Protein 9HYE (pdb70)

Organism: Mus musculus (NCBI:txid10090)

B-factor: mean 26.97, std 10.67, range [10.37, 116.59]

InterPro domains:
  IPR001304 C-type lectin-like [PF00059] (216-324)
  IPR001304 C-type lectin-like [PS50041] (205-323)
  IPR001304 C-type lectin-like [SM00034] (198-323)
  IPR016186 C-type lectin-like/link domain superfamily [G3DSA:3.10.100.10] (197-331)
  IPR016187 C-type lectin fold [SSF56436] (198-326)
  IPR018378 C-type lectin, conserved site [PS00615] (298-322)
  IPR033989 CD209-like, C-type lectin-like domain [cd03590] (201-324)
  IPR050111 C-type lectin and snaclec domain-containing protein [PTHR22803] (176-325)

Sequence (273 aa):
SHMQSSDILEMVARRGWKYFSGNFYYFSRTPKTWYSAEQFCISRKAHLTSVSSSEESEQKFLYKAADGIPHWIGLTKAGSEGDWYWVDQTSFNKKEQSRRRRFWIPGEPNEHCANIRVSSALKSWNDGPCDDNTFLFICKRPYVQSHMQSDIILEMVARRGWKYFSGNFYYFSRRTPKTWYSAEQFCISSRRKKAHLTSVSSSESEQKFLYKAADGIPHWIGLTKAGSEGDWYWVDQQTSSFNKEQSRRRFWIPGEPNNNEEHCANIRVSALKSWNDGPCDNTFLFICKRPYV

Foldseek 3Di:
DVVVVVQVVVVVVQWDDDDQKTKHWDDWWFFLVVVQVV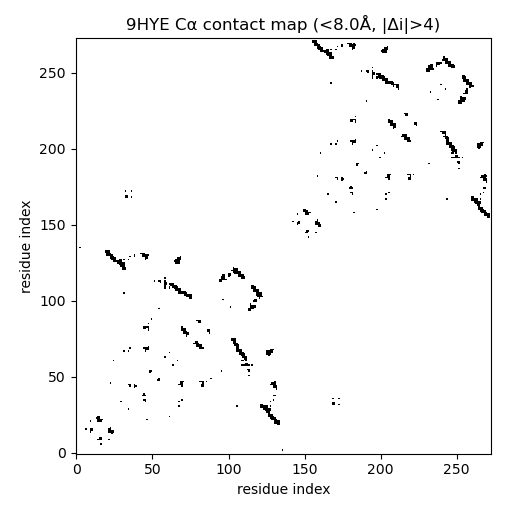QVVVVWGFADDDDLVSLLVVLQVCPQFKAFGQWFAQAPDGDIAGPVGDGDDVVVCVQAAAPPDDNTWTWIAGGSDSRGIYTDHRRDIGTYMIMDGDDD/DVVVVVQVVVVVVQWDDDDQKIKHWDPWWFFLVVVQVVLVVVVWGFADQDDLVSLLVVLVVCVQFKAFGQWWAPPQPGDIAGPVPDGDDVVCCVQAAQPCPPVTCTWTWIAGHSDSNGIYTDHRRDIGTYMIMDGHD

Radius of gyration: 20.25 Å; Cα contacts (8 Å, |Δi|>4): 569; chains: 2; bounding box: 52×44×53 Å

Nearest PDB structures (foldseek):
  5m62-assembly1_A  TM=9.769E-01  e=7.303E-24  Mus musculus
  7ytq-assembly1_A  TM=9.689E-01  e=1.922E-21  Homo sapiens
  3kqg-assembly2_F  TM=9.613E-01  e=1.281E-20  Homo sapiens
  5g6u-assembly1_A  TM=9.618E-01  e=6.289E-21  Homo sapiens
  4n36-assembly4_D  TM=9.635E-01  e=1.219E-19  Homo sapiens

Secondary structure (DSSP, 8-state):
-HHHHHHHHHHHHT-EEETTEEEEE-SS-B-HHHHHHHHHHTT-EEPP--SHHHHHHHHHHHTTS-EEEEEEESTTTSPPEETT-PPP-HHHHTTTBPTT----EEEEE-SSSSS-EEEE-TTS-BEEEEEEE---/-HHHHHHHHHHHTTEEEETTEEEEE-SS-B-HHHHHHHHHHTT-EEPP--SHHHHHHHHHHHTTS-EEEEEEESSTTS-EEETT-PPP-TTGGGGTBPTT-S----EEEEE-SSSSS-EEEEETTS-BEEEEEEE--

Solvent-accessible surface area: 14319 Å² total; per-residue (Å²): 128,147,90,116,62,50,23,118,87,18,68,92,150,46,16,95,85,59,87,34,30,7,2,39,32,9,216,76,77,54,36,6,31,15,0,3,15,40,0,56,52,119,154,6,64,1,0,3,5,78,40,74,72,10,0,112,37,0,27,126,38,1,106,35,79,37,7,0,0,0,0,11,31,59,39,58,162,30,129,30,91,8,19,39,144,68,104,50,80,130,133,48,3,128,144,1,12,34,103,84,48,85,168,62,31,0,0,0,0,82,59,67,36,63,94,0,2,27,34,3,68,3,92,55,85,34,38,2,0,0,24,67,77,41,112,166,105,134,86,119,60,38,29,124,90,25,80,93,147,25,17,101,78,54,84,29,30,6,1,23,30,11,164,78,74,54,35,5,28,11,0,1,18,40,0,55,39,106,129,8,63,0,0,3,9,92,47,49,71,8,0,92,37,0,34,134,37,1,104,38,82,39,8,0,0,0,0,9,20,62,27,51,161,23,115,26,85,10,16,31,167,71,114,46,84,128,130,51,6,189,113,4,17,41,103,72,37,36,82,105,123,64,16,0,0,0,0,75,56,70,44,37,84,0,1,22,6,3,55,0,92,55,84,35,39,2,0,0,23,84,85,60,169

GO terms:
  GO:0030246 carbohydrate binding (F, IDA)

Structure (mmCIF, N/CA/C/O backbone):
data_9HYE
#
_entry.id   9HYE
#
_cell.length_a   34.917
_cell.length_b   80.706
_cell.length_c   52.179
_cell.angle_alpha   90.000
_cell.angle_beta   105.250
_cell.angle_gamma   90.000
#
_symmetry.space_group_name_H-M   'P 1 21 1'
#
loop_
_entity.id
_entity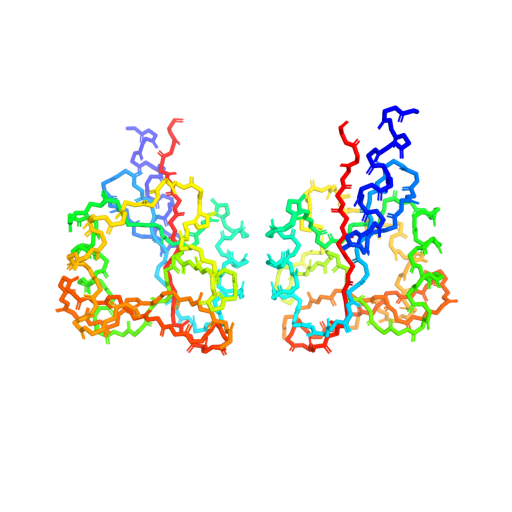.type
_entity.pdbx_description
1 polymer 'C-type lectin domain family 4 member K'
2 non-polymer 'CHLORIDE ION'
3 water water
#
loop_
_atom_site.group_PDB
_atom_site.id
_atom_site.type_symbol
_atom_site.label_atom_id
_atom_site.label_alt_id
_atom_site.label_comp_id
_atom_site.label_asym_id
_atom_site.label_entity_id
_atom_site.label_seq_id
_atom_site.pdbx_PDB_ins_code
_atom_site.Cartn_x
_atom_site.Cartn_y
_atom_site.Cartn_z
_atom_site.occupancy
_atom_site.B_iso_or_equiv
_atom_site.auth_seq_id
_atom_site.auth_comp_id
_atom_site.auth_asym_id
_atom_site.auth_atom_id
_atom_site.pdbx_PDB_model_num
ATOM 1 N N . SER A 1 1 ? -31.37012 16.11550 -2.17357 1.000 66.13070 188 SER A N 1
ATOM 2 C CA . SER A 1 1 ? -31.92791 16.86083 -3.30276 1.000 65.00160 188 SER A CA 1
ATOM 3 C C . SER A 1 1 ? -31.19875 16.49589 -4.60329 1.000 62.38191 188 SER A C 1
ATOM 4 O O . SER A 1 1 ? -31.43174 15.42150 -5.18325 1.000 61.20712 188 SER A O 1
ATOM 7 N N . HIS A 1 2 ? -30.31942 17.39733 -5.06249 1.000 58.48334 189 HIS A N 1
ATOM 8 C CA . HIS A 1 2 ? -29.52549 17.11480 -6.25159 1.000 54.42580 189 HIS A CA 1
ATOM 9 C C . HIS A 1 2 ? -28.62684 15.90463 -6.05985 1.000 47.04516 189 HIS A C 1
ATOM 10 O O . HIS A 1 2 ? -28.23786 15.27416 -7.04958 1.000 46.16345 189 HIS A O 1
ATOM 17 N N . MET A 1 3 ? -28.28744 15.57249 -4.81200 1.000 42.65261 190 MET A N 1
ATOM 18 C CA . MET A 1 3 ? -27.39653 14.44336 -4.56981 1.000 41.01488 190 MET A CA 1
ATOM 19 C C . MET A 1 3 ? -28.04312 13.13460 -4.99598 1.000 36.38746 190 MET A C 1
ATOM 20 O O . MET A 1 3 ? -27.39906 12.30262 -5.65047 1.000 31.88034 190 MET A O 1
ATOM 25 N N . GLN A 1 4 ? -29.32436 12.93886 -4.64413 1.000 37.60919 191 GLN A N 1
ATOM 26 C CA . GLN A 1 4 ? -29.99325 11.70245 -5.02247 1.000 38.46438 191 GLN A CA 1
ATOM 27 C C . GLN A 1 4 ? -30.26454 11.65019 -6.51887 1.000 33.97347 191 GLN A C 1
ATOM 28 O O . GLN A 1 4 ? -30.24179 10.56738 -7.10979 1.000 35.26619 191 GLN A O 1
ATOM 34 N N A SER A 1 5 ? -30.50679 12.78710 -7.16418 0.500 32.27617 192 SER A N 1
ATOM 35 N N B SER A 1 5 ? -30.51976 12.80274 -7.14371 0.500 33.02477 192 SER A N 1
ATOM 36 C CA A SER A 1 5 ? -30.68089 12.72170 -8.60961 0.500 31.71990 192 SER A CA 1
ATOM 37 C CA B SER A 1 5 ? -30.67396 12.83447 -8.59408 0.500 33.13613 192 SER A CA 1
ATOM 38 C C A SER A 1 5 ? -29.35129 12.51006 -9.32804 0.500 30.64394 192 SER A C 1
ATOM 39 C C B SER A 1 5 ? -29.35998 12.49974 -9.28930 0.500 31.22911 192 SER A C 1
ATOM 40 O O A SER A 1 5 ? -29.32241 11.84351 -10.37303 0.500 29.16900 192 SER A O 1
ATOM 41 O O B SER A 1 5 ? -29.34480 11.74688 -10.27341 0.500 29.72049 192 SER A O 1
ATOM 46 N N . ASP A 1 6 ? -28.25070 13.05206 -8.78345 1.000 28.59986 193 ASP A N 1
ATOM 47 C CA . ASP A 1 6 ? -26.92359 12.72760 -9.30294 1.000 26.48899 193 ASP A CA 1
ATOM 48 C C . ASP A 1 6 ? -26.66328 11.22959 -9.25796 1.000 28.11906 193 ASP A C 1
ATOM 49 O O . ASP A 1 6 ? -26.17156 10.64628 -10.23212 1.000 29.35325 193 ASP A O 1
ATOM 54 N N . ILE A 1 7 ? -26.89710 10.60788 -8.09775 1.000 22.99856 194 ILE A N 1
ATOM 55 C CA . ILE A 1 7 ? -26.64381 9.17319 -7.98397 1.000 23.20643 194 ILE A CA 1
ATOM 56 C C . ILE A 1 7 ? -27.54364 8.41259 -8.93051 1.000 24.10571 194 ILE A C 1
ATOM 57 O O . ILE A 1 7 ? -27.09726 7.48005 -9.63249 1.000 25.15139 194 ILE A O 1
ATOM 62 N N . LEU A 1 8 ? -28.82942 8.79778 -8.98590 1.000 25.71946 195 LEU A N 1
ATOM 63 C CA . LEU A 1 8 ? -29.72615 8.03900 -9.84682 1.000 27.40650 195 LEU A CA 1
ATOM 64 C C . LEU A 1 8 ? -29.35368 8.20889 -11.30720 1.000 27.62246 195 LEU A C 1
ATOM 65 O O . LEU A 1 8 ? -29.60190 7.31227 -12.11185 1.000 29.21238 195 LEU A O 1
ATOM 70 N N . GLU A 1 9 ? -28.75805 9.34276 -11.67921 1.000 28.78357 196 GLU A N 1
ATOM 71 C CA . GLU A 1 9 ? -28.36178 9.50930 -13.07156 1.000 30.28378 196 GLU A CA 1
ATOM 72 C C . GLU A 1 9 ? -27.28834 8.49719 -13.47247 1.000 29.30799 196 GLU A C 1
ATOM 73 O O . GLU A 1 9 ? -27.32290 7.95544 -14.57931 1.000 31.00205 196 GLU A O 1
ATOM 79 N N . MET A 1 10 ? -26.31272 8.24610 -12.59624 1.000 24.11435 197 MET A N 1
ATOM 80 C CA . MET A 1 10 ? -25.27059 7.27773 -12.91750 1.000 21.44466 197 MET A CA 1
ATOM 81 C C . MET A 1 10 ? -25.80726 5.85247 -12.83972 1.000 22.98223 197 MET A C 1
ATOM 82 O O . MET A 1 10 ? -25.40640 4.97703 -13.62432 1.000 22.10736 197 MET A O 1
ATOM 87 N N . VAL A 1 11 ? -26.69837 5.58769 -11.88692 1.000 21.50623 198 VAL A N 1
ATOM 88 C CA . VAL A 1 11 ? -27.26663 4.24569 -11.78677 1.000 21.42532 198 VAL A CA 1
ATOM 89 C C . VAL A 1 11 ? -28.03320 3.89979 -13.06577 1.000 19.31411 198 VAL A C 1
ATOM 90 O O . VAL A 1 11 ? -27.93652 2.77315 -13.58810 1.000 22.36366 198 VAL A O 1
ATOM 94 N N . ALA A 1 12 ? -28.77132 4.86980 -13.62149 1.000 20.30937 199 ALA A N 1
ATOM 95 C CA . ALA A 1 12 ? -29.50207 4.62450 -14.86553 1.000 20.82112 199 ALA A CA 1
ATOM 96 C C . ALA A 1 12 ? -28.55989 4.40649 -16.04890 1.000 22.52459 199 ALA A C 1
ATOM 97 O O . ALA A 1 12 ? -28.96991 3.80569 -17.05274 1.000 22.44416 199 ALA A O 1
ATOM 99 N N A ARG A 1 13 ? -27.31611 4.88396 -15.97023 0.540 22.69942 200 ARG A N 1
ATOM 100 N N B ARG A 1 13 ? -27.31852 4.88910 -15.94468 0.460 22.86666 200 ARG A N 1
ATOM 101 C CA A ARG A 1 13 ? -26.35114 4.58617 -17.02353 0.540 24.92233 200 ARG A CA 1
ATOM 102 C CA B ARG A 1 13 ? -26.25556 4.66096 -16.91730 0.460 24.57164 200 ARG A CA 1
ATOM 103 C C A ARG A 1 13 ? -25.72276 3.21546 -16.86063 0.540 24.83669 200 ARG A C 1
ATOM 104 C C B ARG A 1 13 ? -25.46284 3.39685 -16.61959 0.460 24.01392 200 ARG A C 1
ATOM 105 O O A ARG A 1 13 ? -25.00660 2.77008 -17.76505 0.540 24.53381 200 ARG A O 1
ATOM 106 O O B ARG A 1 13 ? -24.37357 3.21202 -17.17233 0.460 23.31766 200 ARG A O 1
ATOM 121 N N . GLY A 1 14 ? -25.98293 2.53753 -15.74932 1.000 23.28161 201 GLY A N 1
ATOM 122 C CA . GLY A 1 14 ? -25.41528 1.22878 -15.50861 1.000 23.77996 201 GLY A CA 1
ATOM 123 C C . GLY A 1 14 ? -24.27492 1.17566 -14.51203 1.000 24.97793 201 GLY A C 1
ATOM 124 O O . GLY A 1 14 ? -23.53109 0.18554 -14.50513 1.000 28.19460 201 GLY A O 1
ATOM 125 N N . TRP A 1 15 ? -24.09893 2.21219 -13.68880 1.000 20.75028 202 TRP A N 1
ATOM 126 C CA . TRP A 1 15 ? -23.08391 2.22164 -12.65000 1.000 19.58608 202 TRP A CA 1
ATOM 127 C C . TRP A 1 15 ? -23.70116 1.76097 -11.33775 1.000 21.94872 202 TRP A C 1
ATOM 128 O O . TRP A 1 15 ? -24.90748 1.88951 -11.11182 1.000 26.88153 202 TRP A O 1
ATOM 139 N N . LYS A 1 16 ? -22.86102 1.20058 -10.48408 1.000 19.88703 203 LYS A N 1
ATOM 140 C CA . LYS A 1 16 ? -23.19612 0.94092 -9.09567 1.000 20.31102 203 LYS A CA 1
ATOM 141 C C . LYS A 1 16 ? -22.70680 2.11986 -8.28161 1.000 20.28983 203 LYS A C 1
ATOM 142 O O . LYS A 1 16 ? -21.67606 2.71093 -8.59867 1.000 23.52180 203 LYS A O 1
ATOM 148 N N . TYR A 1 17 ? -23.45376 2.47910 -7.25120 1.000 18.78606 204 TYR A N 1
ATOM 149 C CA . TYR A 1 17 ? -22.98483 3.47525 -6.31555 1.000 18.32416 204 TYR A CA 1
ATOM 150 C C . TYR A 1 17 ? -22.61754 2.78736 -5.00481 1.000 19.37911 204 TYR A C 1
ATOM 151 O O . TYR A 1 17 ? -23.44486 2.05592 -4.41159 1.000 20.15221 204 TYR A O 1
ATOM 160 N N . PHE A 1 18 ? -21.38515 3.02789 -4.54611 1.000 17.56185 205 PHE A N 1
ATOM 161 C CA . PHE A 1 18 ? -20.93782 2.47127 -3.27645 1.000 17.94502 205 PHE A CA 1
ATOM 162 C C . PHE A 1 18 ? -19.96917 3.41566 -2.57576 1.000 20.42167 205 PHE A C 1
ATOM 163 O O . PHE A 1 18 ? -18.87462 3.68760 -3.08277 1.000 18.11487 205 PHE A O 1
ATOM 171 N N . SER A 1 19 ? -20.35589 3.85288 -1.38434 1.000 20.59633 206 SER A N 1
ATOM 172 C CA . SER A 1 19 ? -19.49353 4.57242 -0.44635 1.000 22.13414 206 SER A CA 1
ATOM 173 C C . SER A 1 19 ? -18.65017 5.66926 -1.12068 1.000 20.71275 206 SER A C 1
ATOM 174 O O . SER A 1 19 ? -17.42285 5.68004 -1.04443 1.000 23.89666 206 SER A O 1
ATOM 177 N N . GLY A 1 20 ? -19.33201 6.60818 -1.77741 1.000 19.17776 207 GLY A N 1
ATOM 178 C CA . GLY A 1 20 ? -18.67061 7.80158 -2.29845 1.000 17.75613 207 GLY A CA 1
ATOM 179 C C . GLY A 1 20 ? -18.11615 7.68938 -3.71337 1.000 18.33503 207 GLY A C 1
ATOM 180 O O . GLY A 1 20 ? -17.55766 8.67908 -4.23632 1.000 21.19611 207 GLY A O 1
ATOM 181 N N . ASN A 1 21 ? -18.23748 6.52760 -4.35525 1.000 16.59338 208 ASN A N 1
ATOM 182 C CA . ASN A 1 21 ? -17.71398 6.31912 -5.70742 1.000 18.09544 208 ASN A CA 1
ATOM 183 C C . ASN A 1 21 ? -18.74347 5.59791 -6.56305 1.000 18.65383 208 ASN A C 1
ATOM 184 O O . ASN A 1 21 ? -19.57563 4.84105 -6.04605 1.000 17.58384 208 ASN A O 1
ATOM 189 N N . PHE A 1 22 ? -18.67279 5.83306 -7.88029 1.000 15.49670 209 PHE A N 1
ATOM 190 C CA . PHE A 1 22 ? -19.41362 5.05653 -8.86683 1.000 16.68484 209 PHE A CA 1
ATOM 191 C C . PHE A 1 22 ? -18.51700 3.99982 -9.49215 1.000 16.94801 209 PHE A C 1
ATOM 192 O O . PHE A 1 22 ? -17.33259 4.25320 -9.74959 1.000 15.82879 209 PHE A O 1
ATOM 200 N N . TYR A 1 23 ? -19.09043 2.82043 -9.74489 1.000 15.42102 210 TYR A N 1
ATOM 201 C CA . TYR A 1 23 ? -18.36965 1.70017 -10.33653 1.000 16.17276 210 TYR A CA 1
ATOM 202 C C . TYR A 1 23 ? -19.10451 1.20707 -11.56862 1.000 17.05716 210 TYR A C 1
ATOM 203 O O . TYR A 1 23 ? -20.32726 1.08438 -11.56137 1.000 19.50448 210 TYR A O 1
ATOM 212 N N . TYR A 1 24 ? -18.36104 0.88262 -12.61473 1.000 14.85435 211 TYR A N 1
ATOM 213 C CA . TYR A 1 24 ? -18.95285 0.36989 -13.85211 1.000 15.76888 211 TYR A CA 1
ATOM 214 C C . TYR A 1 24 ? -18.40413 -1.03938 -14.02875 1.000 13.86448 211 TYR A C 1
ATOM 215 O O . TYR A 1 24 ? -17.21254 -1.20796 -14.28331 1.000 16.21794 211 TYR A O 1
ATOM 224 N N . PHE A 1 25 ? -19.26128 -2.03285 -13.85427 1.000 15.21312 212 PHE A N 1
ATOM 225 C CA . PHE A 1 25 ? -18.92746 -3.43161 -14.08942 1.000 13.78102 212 PHE A CA 1
ATOM 226 C C . PHE A 1 25 ? -19.29086 -3.77212 -15.53579 1.000 16.51731 212 PHE A C 1
ATOM 227 O O . PHE A 1 25 ? -20.47909 -3.74149 -15.90383 1.000 17.68274 212 PHE A O 1
ATOM 235 N N . SER A 1 26 ? -18.29217 -4.10050 -16.35493 1.000 17.41641 213 SER A N 1
ATOM 236 C CA . SER A 1 26 ? -18.57391 -4.12067 -17.79024 1.000 17.77376 213 SER A CA 1
ATOM 237 C C . SER A 1 26 ? -19.36220 -5.34971 -18.22163 1.000 20.70137 213 SER A C 1
ATOM 238 O O . SER A 1 26 ? -19.36655 -6.38727 -17.56201 1.000 20.54243 213 SER A O 1
ATOM 241 N N . ARG A 1 27 ? -19.97030 -5.23965 -19.40084 1.000 23.48371 214 ARG A N 1
ATOM 242 C CA .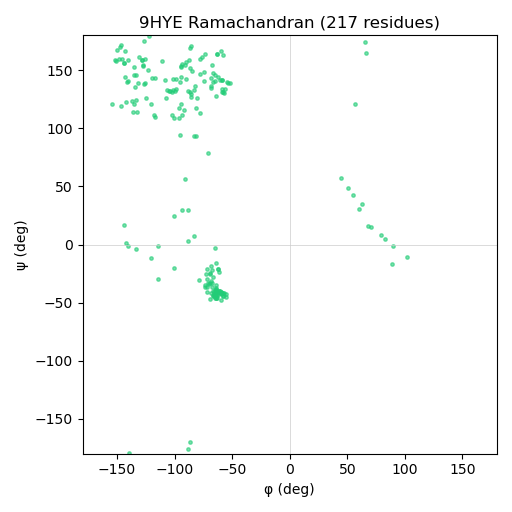 ARG A 1 27 ? -20.75487 -6.32845 -19.95301 1.000 29.05493 214 ARG A CA 1
ATOM 243 C C . ARG A 1 27 ? -19.98690 -7.10753 -20.99539 1.000 28.16914 214 ARG A C 1
ATOM 244 O O . ARG A 1 27 ? -20.35587 -8.24689 -21.29611 1.000 29.94127 214 ARG A O 1
ATOM 252 N N . THR A 1 28 ? -18.94782 -6.51191 -21.55826 1.000 24.05161 215 THR A N 1
ATOM 253 C CA . THR A 1 28 ? -18.12217 -7.12697 -22.58025 1.000 25.35700 215 THR A CA 1
ATOM 254 C C . THR A 1 28 ? -16.65882 -7.14999 -22.13466 1.000 21.77512 215 THR A C 1
ATOM 255 O O . THR A 1 28 ? -16.21731 -6.29207 -21.36305 1.000 21.20547 215 THR A O 1
ATOM 259 N N . PRO A 1 29 ? -15.88579 -8.13591 -22.58673 1.000 20.54249 216 PRO A N 1
ATOM 260 C CA . PRO A 1 29 ? -14.48516 -8.24441 -22.17452 1.000 18.24038 216 PRO A CA 1
ATOM 261 C C . PRO A 1 29 ? -13.59266 -7.41941 -23.07885 1.000 17.98040 216 PRO A C 1
ATOM 262 O O . PRO A 1 29 ? -13.88253 -7.22246 -24.26318 1.000 19.73610 216 PRO A O 1
ATOM 266 N N . LYS A 1 30 ? -12.46621 -6.97043 -22.51174 1.000 17.33112 217 LYS A N 1
ATOM 267 C CA . LYS A 1 30 ? -11.52305 -6.13108 -23.24930 1.000 17.29098 217 LYS A CA 1
ATOM 268 C C . LYS A 1 30 ? -10.12598 -6.43334 -22.73564 1.000 18.04560 217 LYS A C 1
ATOM 269 O O . LYS A 1 30 ? -9.95127 -6.92981 -21.60812 1.000 17.24285 217 LYS A O 1
ATOM 275 N N . THR A 1 31 ? -9.12224 -6.09999 -23.55318 1.000 16.20829 218 THR A N 1
ATOM 276 C CA . THR A 1 31 ? -7.78426 -6.07034 -22.99462 1.000 15.50969 218 THR A CA 1
ATOM 277 C C . THR A 1 31 ? -7.71691 -5.00204 -21.90753 1.000 14.81244 218 THR A C 1
ATOM 278 O O . THR A 1 31 ? -8.57491 -4.10838 -21.83486 1.000 16.51969 218 THR A O 1
ATOM 282 N N . TRP A 1 32 ? -6.66180 -5.07327 -21.07876 1.000 16.39225 219 TRP A N 1
ATOM 283 C CA . TRP A 1 32 ? -6.51065 -4.08050 -20.01692 1.000 14.54466 219 TRP A CA 1
ATOM 284 C C . TRP A 1 32 ? -6.40565 -2.68447 -20.61056 1.000 15.87918 219 TRP A C 1
ATOM 285 O O . TRP A 1 32 ? -7.04595 -1.74892 -20.12003 1.000 16.86341 219 TRP A O 1
ATOM 296 N N . TYR A 1 33 ? -5.66142 -2.54365 -21.71357 1.000 16.09655 220 TYR A N 1
ATOM 297 C CA . TYR A 1 33 ? -5.44759 -1.21784 -22.32269 1.000 19.27864 220 TYR A CA 1
ATOM 298 C C . TYR A 1 33 ? -6.74632 -0.65449 -22.87721 1.000 20.38633 220 TYR A C 1
ATOM 299 O O . TYR A 1 33 ? -7.04788 0.53105 -22.71581 1.000 19.65762 220 TYR A O 1
ATOM 308 N N . SER A 1 34 ? -7.51239 -1.48660 -23.55977 1.000 19.43213 221 SER A N 1
ATOM 309 C CA . SER A 1 34 ? -8.77171 -1.03827 -24.11834 1.000 16.86752 221 SER A CA 1
ATOM 310 C C . SER A 1 34 ? -9.77971 -0.77748 -23.01431 1.000 15.33041 221 SER A C 1
ATOM 311 O O . SER A 1 34 ? -10.58262 0.15368 -23.12338 1.000 18.33396 221 SER A O 1
ATOM 314 N N . ALA A 1 35 ? -9.73420 -1.56126 -21.92583 1.000 16.28278 222 ALA A N 1
ATOM 315 C CA . ALA A 1 35 ? -10.63466 -1.29356 -20.80755 1.000 15.76237 222 ALA A CA 1
ATOM 316 C C . ALA A 1 35 ? -10.31158 0.05071 -20.16639 1.000 16.01908 222 ALA A C 1
ATOM 317 O O . ALA A 1 35 ? -11.21768 0.82492 -19.86459 1.000 15.97448 222 ALA A O 1
ATOM 319 N N . GLU A 1 36 ? -9.01870 0.36154 -19.98907 1.000 16.50784 223 GLU A N 1
ATOM 320 C CA . GLU A 1 36 ? -8.64451 1.64054 -19.39018 1.000 15.01095 223 GLU A CA 1
ATOM 321 C C . GLU A 1 36 ? -9.06245 2.80060 -20.28066 1.000 16.59144 223 GLU A C 1
ATOM 322 O O . GLU A 1 36 ? -9.53852 3.83361 -19.78622 1.000 16.31410 223 GLU A O 1
ATOM 328 N N . GLN A 1 37 ? -8.91445 2.64707 -21.59877 1.000 17.27442 224 GLN A N 1
ATOM 329 C CA . GLN A 1 37 ? -9.33574 3.72221 -22.49331 1.000 20.48814 224 GLN A CA 1
ATOM 330 C C . GLN A 1 37 ? -10.85078 3.88151 -22.47440 1.000 18.43143 224 GLN A C 1
ATOM 331 O O . GLN A 1 37 ? -11.36095 5.00696 -22.56752 1.000 20.00744 224 GLN A O 1
ATOM 337 N N . PHE A 1 38 ? -11.59206 2.78630 -22.29674 1.000 16.24721 225 PHE A N 1
ATOM 338 C CA . PHE A 1 38 ? -13.03293 2.92034 -22.11530 1.000 16.13665 225 PHE A CA 1
ATOM 339 C C . PHE A 1 38 ? -13.35428 3.69770 -20.83536 1.000 16.36849 225 PHE A C 1
ATOM 340 O O . PHE A 1 38 ? -14.19345 4.60963 -20.83771 1.000 18.97870 225 PHE A O 1
ATOM 348 N N . CYS A 1 39 ? -12.69811 3.35434 -19.72325 1.000 15.77165 226 CYS A N 1
ATOM 349 C CA . CYS A 1 39 ? -12.95688 4.09061 -18.49351 1.000 16.31741 226 CYS A CA 1
ATOM 350 C C . CYS A 1 39 ? -12.64784 5.57367 -18.67705 1.000 16.62559 226 CYS A C 1
ATOM 351 O O . CYS A 1 39 ? -13.41743 6.44304 -18.23676 1.000 18.50694 226 CYS A O 1
ATOM 354 N N . ILE A 1 40 ? -11.52974 5.87653 -19.33816 1.000 14.05323 227 ILE A N 1
ATOM 355 C CA . ILE A 1 40 ? -11.16390 7.28024 -19.57863 1.000 16.53719 227 ILE A CA 1
ATOM 356 C C . ILE A 1 40 ? -12.25898 8.00063 -20.36748 1.000 18.17305 227 ILE A C 1
ATOM 357 O O . ILE A 1 40 ? -12.61155 9.16123 -20.06472 1.000 17.96139 227 ILE A O 1
ATOM 362 N N . SER A 1 41 ? -12.82126 7.33198 -21.38869 1.000 19.01555 228 SER A N 1
ATOM 363 C CA . SER A 1 41 ? -13.87460 7.96044 -22.18524 1.000 20.92997 228 SER A CA 1
ATOM 364 C C . SER A 1 41 ? -15.11457 8.28036 -21.34983 1.000 21.37871 228 SER A C 1
ATOM 365 O O . SER A 1 41 ? -15.90107 9.16194 -21.74233 1.000 24.15792 228 SER A O 1
ATOM 368 N N . ARG A 1 42 ? -15.28862 7.61164 -20.19586 1.000 18.77731 229 ARG A N 1
ATOM 369 C CA . ARG A 1 42 ? -16.35870 7.92441 -19.25210 1.000 18.79271 229 ARG A CA 1
ATOM 370 C C . ARG A 1 42 ? -15.87466 8.75981 -18.05091 1.000 20.06905 229 ARG A C 1
ATOM 371 O O . ARG A 1 42 ? -16.51930 8.75173 -16.99484 1.000 20.65926 229 ARG A O 1
ATOM 379 N N . LYS A 1 43 ? -14.78396 9.51113 -18.21246 1.000 19.08418 230 LYS A N 1
ATOM 380 C CA . LYS A 1 43 ? -14.18508 10.34070 -17.14874 1.000 18.79906 230 LYS A CA 1
ATOM 381 C C . LYS A 1 43 ? -13.86982 9.51838 -15.89863 1.000 19.17351 230 LYS A C 1
ATOM 382 O O . LYS A 1 43 ? -14.11082 9.93124 -14.76309 1.000 21.82926 230 LYS A O 1
ATOM 388 N N . ALA A 1 44 ? -13.32309 8.33217 -16.11380 1.000 19.35669 231 ALA A N 1
ATOM 389 C CA . ALA A 1 44 ? -13.11222 7.35451 -15.06100 1.000 17.35471 231 ALA A CA 1
ATOM 390 C C . ALA A 1 44 ? -11.75428 6.69697 -15.30086 1.000 18.28136 231 ALA A C 1
ATOM 391 O O . ALA A 1 44 ? -11.02479 7.06359 -16.22892 1.000 18.24318 231 ALA A O 1
ATOM 393 N N . HIS A 1 45 ? -11.39508 5.74963 -14.43247 1.000 17.49859 232 HIS A N 1
ATOM 394 C CA . HIS A 1 45 ? -10.20248 4.91739 -14.57541 1.000 15.23810 232 HIS A CA 1
ATOM 395 C C . HIS A 1 45 ? -10.56990 3.50669 -14.14856 1.000 16.93912 232 HIS A C 1
ATOM 396 O O . HIS A 1 45 ? -11.52560 3.31304 -13.39914 1.000 17.82223 232 HIS A O 1
ATOM 403 N N . LEU A 1 46 ? -9.79385 2.51499 -14.59596 1.000 15.83844 233 LEU A N 1
ATOM 404 C CA . LEU A 1 46 ? -9.90930 1.19993 -13.97762 1.000 14.50112 233 LEU A CA 1
ATOM 405 C C . LEU A 1 46 ? -9.73510 1.34284 -12.46820 1.000 15.72095 233 LEU A C 1
ATOM 406 O O . LEU A 1 46 ? -8.91214 2.15454 -12.00214 1.000 15.11448 233 LEU A O 1
ATOM 411 N N . THR A 1 47 ? -10.55351 0.60234 -11.69124 1.000 13.79504 234 THR A N 1
ATOM 412 C CA . THR A 1 47 ? -10.67715 0.91023 -10.26028 1.000 11.12334 234 THR A CA 1
ATOM 413 C C . THR A 1 47 ? -9.37116 0.68029 -9.49294 1.000 11.11678 234 THR A C 1
ATOM 414 O O . THR A 1 47 ? -8.65091 -0.30834 -9.70403 1.000 14.64611 234 THR A O 1
ATOM 418 N N . SER A 1 48 ? -9.09030 1.58565 -8.55839 1.000 11.98712 235 SER A N 1
ATOM 419 C CA . SER A 1 48 ? -8.16742 1.36127 -7.46964 1.000 14.17204 235 SER A CA 1
ATOM 420 C C . SER A 1 48 ? -8.91705 0.70640 -6.30201 1.000 16.00912 235 SER A C 1
ATOM 421 O O . SER A 1 48 ? -10.15404 0.63924 -6.28111 1.000 16.02263 235 SER A O 1
ATOM 424 N N . VAL A 1 49 ? -8.15140 0.23365 -5.31761 1.000 18.05856 236 VAL A N 1
ATOM 425 C CA . VAL A 1 49 ? -8.67469 -0.46021 -4.13361 1.000 17.22773 236 VAL A CA 1
ATOM 426 C C . VAL A 1 49 ? -7.90684 0.06827 -2.93900 1.000 19.12641 236 VAL A C 1
ATOM 427 O O . VAL A 1 49 ? -6.70053 -0.18479 -2.81155 1.000 18.64689 236 VAL A O 1
ATOM 431 N N A SER A 1 50 ? -8.58379 0.79687 -2.05542 0.444 20.37927 237 SER A N 1
ATOM 432 N N B SER A 1 50 ? -8.59463 0.78716 -2.05155 0.556 22.78507 237 SER A N 1
ATOM 433 C CA A SER A 1 50 ? -7.88019 1.42041 -0.94673 0.444 21.36459 237 SER A CA 1
ATOM 434 C CA B SER A 1 50 ? -7.92221 1.46090 -0.95089 0.556 26.10090 237 SER A CA 1
ATOM 435 C C A SER A 1 50 ? -8.23824 0.86967 0.42280 0.444 22.08640 237 SER A C 1
ATOM 436 C C B SER A 1 50 ? -8.43447 1.05806 0.42476 0.556 24.80715 237 SER A C 1
ATOM 437 O O A SER A 1 50 ? -7.58475 1.24566 1.39975 0.444 24.58462 237 SER A O 1
ATOM 438 O O B SER A 1 50 ? -8.08984 1.72304 1.40787 0.556 27.20505 237 SER A O 1
ATOM 443 N N . SER A 1 51 ? -9.24271 0.00060 0.53451 1.000 21.39833 238 SER A N 1
ATOM 444 C CA . SER A 1 51 ? -9.67410 -0.45184 1.84806 1.000 21.59594 238 SER A CA 1
ATOM 445 C C . SER A 1 51 ? -10.20120 -1.87355 1.75950 1.000 22.85605 238 SER A C 1
ATOM 446 O O . SER A 1 51 ? -10.51509 -2.36951 0.67773 1.000 22.22602 238 SER A O 1
ATOM 449 N N A GLU A 1 52 ? -10.32004 -2.52528 2.91762 0.433 25.55220 239 GLU A N 1
ATOM 450 N N B GLU A 1 52 ? -10.29158 -2.52108 2.92612 0.567 26.10728 239 GLU A N 1
ATOM 451 C CA A GLU A 1 52 ? -10.88088 -3.87441 2.92442 0.433 26.08475 239 GLU A CA 1
ATOM 452 C CA B GLU A 1 52 ? -10.89890 -3.84943 2.99813 0.567 27.05378 239 GLU A CA 1
ATOM 453 C C A GLU A 1 52 ? -12.37061 -3.87695 2.57028 0.433 24.36904 239 GLU A C 1
ATOM 454 C C B GLU A 1 52 ? -12.34324 -3.82710 2.50881 0.567 24.74499 239 GLU A C 1
ATOM 455 O O A GLU A 1 52 ? -12.85216 -4.83375 1.94901 0.433 23.35405 239 GLU A O 1
ATOM 456 O O B GLU A 1 52 ? -12.76993 -4.71626 1.75926 0.567 23.85625 239 GLU A O 1
ATOM 467 N N . SER A 1 53 ? -13.12133 -2.82695 2.93524 1.000 25.18971 240 SER A N 1
ATOM 468 C CA . SER A 1 53 ? -14.54041 -2.80004 2.56602 1.000 22.53244 240 SER A CA 1
ATOM 469 C C . SER A 1 53 ? -14.72497 -2.59290 1.06322 1.000 20.21485 240 SER A C 1
ATOM 470 O O . SER A 1 53 ? -15.64972 -3.15591 0.46760 1.000 23.08023 240 SER A O 1
ATOM 473 N N . GLU A 1 54 ? -13.87585 -1.77552 0.43485 1.000 19.89637 241 GLU A N 1
ATOM 474 C CA . GLU A 1 54 ? -13.92591 -1.65424 -1.01919 1.000 17.35345 241 GLU A CA 1
ATOM 475 C C . GLU A 1 54 ? -13.55478 -2.98007 -1.69954 1.000 17.47667 241 GLU A C 1
ATOM 476 O O . GLU A 1 54 ? -14.22490 -3.40498 -2.64876 1.000 17.33560 241 GLU A O 1
ATOM 482 N N . GLN A 1 55 ? -12.47203 -3.62424 -1.24205 1.000 17.41099 242 GLN A N 1
ATOM 483 C CA . GLN A 1 55 ? -12.07995 -4.93620 -1.77455 1.000 14.92382 242 GLN A CA 1
ATOM 484 C C . GLN A 1 55 ? -13.21881 -5.94265 -1.66768 1.000 16.72149 242 GLN A C 1
ATOM 485 O O . GLN A 1 55 ? -13.48658 -6.68782 -2.62219 1.000 17.57664 242 GLN A O 1
ATOM 491 N N . LYS A 1 56 ? -13.92865 -5.94726 -0.52874 1.000 18.11219 243 LYS A N 1
ATOM 492 C CA . LYS A 1 56 ? -15.03421 -6.88700 -0.34384 1.000 18.35408 243 LYS A CA 1
ATOM 493 C C . LYS A 1 56 ? -16.19376 -6.55321 -1.27353 1.000 18.48700 243 LYS A C 1
ATOM 494 O O . LYS A 1 56 ? -16.81939 -7.45474 -1.83790 1.000 21.27609 243 LYS A O 1
ATOM 500 N N . PHE A 1 57 ? -16.52304 -5.26158 -1.42062 1.000 18.94392 244 PHE A N 1
ATOM 501 C CA . PHE A 1 57 ? -17.54992 -4.87216 -2.38251 1.000 17.20342 244 PHE A CA 1
ATOM 502 C C . PHE A 1 57 ? -17.21056 -5.40036 -3.77814 1.000 16.94932 244 PHE A C 1
ATOM 503 O O . PHE A 1 57 ? -18.06973 -5.95332 -4.48414 1.000 16.16664 244 PHE A O 1
ATOM 511 N N . LEU A 1 58 ? -15.94576 -5.23367 -4.18608 1.000 14.15453 245 LEU A N 1
ATOM 512 C CA . LEU A 1 58 ? -15.54358 -5.57733 -5.54887 1.000 15.55620 245 LEU A CA 1
ATOM 513 C C . LEU A 1 58 ? -15.57076 -7.07932 -5.77473 1.000 17.58648 245 LEU A C 1
ATOM 514 O O . LEU A 1 58 ? -16.04585 -7.54891 -6.82355 1.000 16.64593 245 LEU A O 1
ATOM 519 N N . TYR A 1 59 ? -15.00293 -7.85093 -4.83862 1.000 16.61646 246 TYR A N 1
ATOM 520 C CA . TYR A 1 59 ? -14.93907 -9.27699 -5.10091 1.000 18.54242 246 TYR A CA 1
ATOM 521 C C . TYR A 1 59 ? -16.31774 -9.91057 -5.02359 1.000 16.92488 246 TYR A C 1
ATOM 522 O O . TYR A 1 59 ? -16.57941 -10.86661 -5.76206 1.000 19.41095 246 TYR A O 1
ATOM 531 N N . LYS A 1 60 ? -17.20591 -9.41067 -4.15414 1.000 16.81898 247 LYS A N 1
ATOM 532 C CA . LYS A 1 60 ? -18.56412 -9.95555 -4.13072 1.000 18.98355 247 LYS A CA 1
ATOM 533 C C . LYS A 1 60 ? -19.27208 -9.69121 -5.45499 1.000 20.55717 247 LYS A C 1
ATOM 534 O O . LYS A 1 60 ? -19.89063 -10.58958 -6.04077 1.000 21.53259 247 LYS A O 1
ATOM 540 N N . ALA A 1 61 ? -19.17605 -8.45891 -5.95575 1.000 17.09889 248 ALA A N 1
ATOM 541 C CA . ALA A 1 61 ? -19.82765 -8.13564 -7.22088 1.000 16.99387 248 ALA A CA 1
ATOM 542 C C . ALA A 1 61 ? -19.18494 -8.84832 -8.41612 1.000 17.65641 248 ALA A C 1
ATOM 543 O O . ALA A 1 61 ? -19.88019 -9.17449 -9.38012 1.000 20.19281 248 ALA A O 1
ATOM 545 N N . ALA A 1 62 ? -17.87403 -9.10125 -8.37604 1.000 16.02645 249 ALA A N 1
ATOM 546 C CA . ALA A 1 62 ? -17.20309 -9.74668 -9.50484 1.000 16.86683 249 ALA A CA 1
ATOM 547 C C . ALA A 1 62 ? -17.57356 -11.22049 -9.63543 1.000 17.96329 249 ALA A C 1
ATOM 548 O O . ALA A 1 62 ? -17.36617 -11.79709 -10.70675 1.000 17.64578 249 ALA A O 1
ATOM 550 N N . ASP A 1 63 ? -18.06536 -11.83988 -8.55926 1.000 18.80875 250 ASP A N 1
ATOM 551 C CA . ASP A 1 63 ? -18.71630 -13.15624 -8.60189 1.000 18.26082 250 ASP A CA 1
ATOM 552 C C . ASP A 1 63 ? -17.80877 -14.27228 -9.12550 1.000 16.56232 250 ASP A C 1
ATOM 553 O O . ASP A 1 63 ? -18.29799 -15.26523 -9.70522 1.000 17.33122 250 ASP A O 1
ATOM 558 N N . GLY A 1 64 ? -16.49047 -14.15844 -8.89019 1.000 15.27726 251 GLY A N 1
ATOM 559 C CA . GLY A 1 64 ? -15.57693 -15.21165 -9.30730 1.000 14.98213 251 GLY A CA 1
ATOM 560 C C . GLY A 1 64 ? -15.15370 -15.13183 -10.74809 1.000 15.78768 251 GLY A C 1
ATOM 561 O O . GLY A 1 64 ? -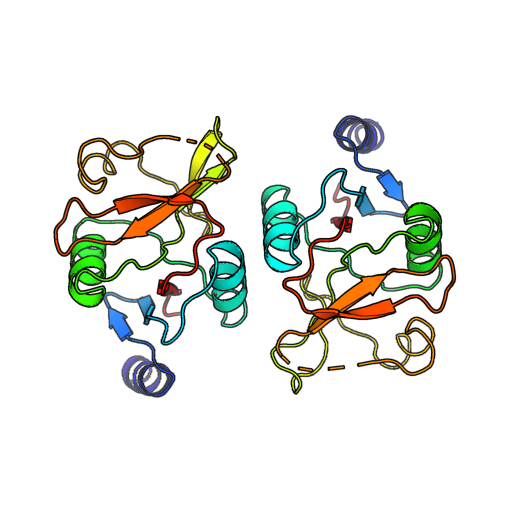14.46873 -16.05486 -11.23468 1.000 20.76631 251 GLY A O 1
ATOM 562 N N . ILE A 1 65 ? -15.55538 -14.08233 -11.45009 1.000 14.61978 252 ILE A N 1
ATOM 563 C CA . ILE A 1 65 ? -15.23267 -13.88198 -12.86430 1.000 13.73248 252 ILE A CA 1
ATOM 564 C C . ILE A 1 65 ? -14.04796 -12.92802 -12.93016 1.000 13.66510 252 ILE A C 1
ATOM 565 O O . ILE A 1 65 ? -14.09618 -11.88889 -12.27703 1.000 14.50299 252 ILE A O 1
ATOM 570 N N . PRO A 1 66 ? -13.01638 -13.20791 -13.72534 1.000 14.11334 253 PRO A N 1
ATOM 571 C CA . PRO A 1 66 ? -11.89581 -12.26299 -13.79996 1.000 14.55557 253 PRO A CA 1
ATOM 572 C C . PRO A 1 66 ? -12.35729 -10.88685 -14.25344 1.000 14.59321 253 PRO A C 1
ATOM 573 O O . PRO A 1 66 ? -13.08898 -10.74787 -15.23859 1.000 16.37569 253 PRO A O 1
ATOM 577 N N . HIS A 1 67 ? -11.88170 -9.86817 -13.55372 1.000 13.55433 254 HIS A N 1
ATOM 578 C CA . HIS A 1 67 ? -12.21028 -8.47173 -13.85739 1.000 14.55709 254 HIS A CA 1
ATOM 579 C C . HIS A 1 67 ? -10.93197 -7.65935 -13.74704 1.000 16.12089 254 HIS A C 1
ATOM 580 O O . HIS A 1 67 ? -10.31849 -7.62316 -12.67383 1.000 15.75634 254 HIS A O 1
ATOM 587 N N . TRP A 1 68 ? -10.56780 -6.95410 -14.81605 1.000 15.61227 255 TRP A N 1
ATOM 588 C CA . TRP A 1 68 ? -9.44695 -6.02200 -14.71109 1.000 15.42990 255 TRP A CA 1
ATOM 589 C C . TRP A 1 68 ? -9.69412 -4.95587 -13.64626 1.000 14.91393 255 TRP A C 1
ATOM 590 O O . TRP A 1 68 ? -10.80516 -4.41858 -13.51107 1.000 14.48810 255 TRP A O 1
ATOM 601 N N . ILE A 1 69 ? -8.62879 -4.60842 -12.92245 1.000 14.40077 256 ILE A N 1
ATOM 602 C CA . ILE A 1 69 ? -8.61491 -3.44315 -12.05419 1.000 11.91872 256 ILE A CA 1
ATOM 603 C C . ILE A 1 69 ? -7.40827 -2.58243 -12.43204 1.000 13.16614 256 ILE A C 1
ATOM 604 O O . ILE A 1 69 ? -6.61733 -2.92987 -13.30752 1.000 13.80547 256 ILE A O 1
ATOM 609 N N . GLY A 1 70 ? -7.30285 -1.42919 -11.79107 1.000 13.38298 257 GLY A N 1
ATOM 610 C CA . GLY A 1 70 ? -6.39467 -0.41503 -12.30376 1.000 15.05925 257 GLY A CA 1
ATOM 611 C C . GLY A 1 70 ? -4.95903 -0.47429 -11.82114 1.000 16.40606 257 GLY A C 1
ATOM 612 O O . GLY A 1 70 ? -4.30257 0.56029 -11.73425 1.000 17.48612 257 GLY A O 1
ATOM 613 N N . LEU A 1 71 ? -4.45380 -1.66144 -11.50494 1.000 14.72141 258 LEU A N 1
ATOM 614 C CA . LEU A 1 71 ? -3.09873 -1.83175 -10.99826 1.000 16.62640 258 LEU A CA 1
ATOM 615 C C . LEU A 1 71 ? -2.23134 -2.37967 -12.12434 1.000 16.27572 258 LEU A C 1
ATOM 616 O O . LEU A 1 71 ? -2.61852 -3.34797 -12.79436 1.000 17.92233 258 LEU A O 1
ATOM 621 N N . THR A 1 72 ? -1.05765 -1.77563 -12.33643 1.000 16.94787 259 THR A N 1
ATOM 622 C CA . THR A 1 72 ? -0.17136 -2.24784 -13.39442 1.000 17.42634 259 THR A CA 1
ATOM 623 C C . THR A 1 72 ? 1.28654 -1.97395 -13.00607 1.000 19.56823 259 THR A C 1
ATOM 624 O O . THR A 1 72 ? 1.58371 -1.22637 -12.06827 1.000 19.26282 259 THR A O 1
ATOM 628 N N . LYS A 1 73 ? 2.20702 -2.58708 -13.74456 1.000 21.69235 260 LYS A N 1
ATOM 629 C CA . LYS A 1 73 ? 3.60065 -2.19013 -13.66588 1.000 27.84710 260 LYS A CA 1
ATOM 630 C C . LYS A 1 73 ? 4.15182 -2.24633 -15.08126 1.000 32.35692 260 LYS A C 1
ATOM 631 O O . LYS A 1 73 ? 3.77461 -3.12408 -15.86144 1.000 30.69402 260 LYS A O 1
ATOM 637 N N . ALA A 1 74 ? 4.98780 -1.26113 -15.42244 1.000 36.30199 261 ALA A N 1
ATOM 638 C CA . ALA A 1 74 ? 5.58444 -1.14766 -16.74921 1.000 38.79829 261 ALA A CA 1
ATOM 639 C C . ALA A 1 74 ? 6.72698 -2.14457 -16.83706 1.000 42.51037 261 ALA A C 1
ATOM 640 O O . ALA A 1 74 ? 7.72270 -2.00964 -16.12268 1.000 45.95027 261 ALA A O 1
ATOM 642 N N . GLY A 1 75 ? 6.57549 -3.16053 -17.67965 1.000 44.69959 262 GLY A N 1
ATOM 643 C CA . GLY A 1 75 ? 7.53146 -4.25217 -17.71721 1.000 46.89583 262 GLY A CA 1
ATOM 644 C C . GLY A 1 75 ? 7.54792 -5.09351 -16.45430 1.000 48.98195 262 GLY A C 1
ATOM 645 O O . GLY A 1 75 ? 7.04324 -4.67629 -15.40638 1.000 47.11778 262 GLY A O 1
ATOM 646 N N . SER A 1 76 ? 8.16432 -6.27376 -16.53133 1.000 51.71399 263 SER A N 1
ATOM 647 C CA . SER A 1 76 ? 8.18159 -7.22734 -15.42264 1.000 53.86673 263 SER A CA 1
ATOM 648 C C . SER A 1 76 ? 8.93733 -6.67061 -14.23036 1.000 54.69123 263 SER A C 1
ATOM 649 O O . SER A 1 76 ? 9.02414 -7.32127 -13.17960 1.000 55.46389 263 SER A O 1
ATOM 652 N N . GLU A 1 77 ? 9.49608 -5.46725 -14.38751 1.000 52.90648 264 GLU A N 1
ATOM 653 C CA . GLU A 1 77 ? 10.44672 -4.96114 -13.42050 1.000 51.42091 264 GLU A CA 1
ATOM 654 C C . GLU A 1 77 ? 10.06894 -3.65288 -12.74823 1.000 46.55875 264 GLU A C 1
ATOM 655 O O . GLU A 1 77 ? 10.71547 -3.30285 -11.76532 1.000 44.15595 264 GLU A O 1
ATOM 661 N N . GLY A 1 78 ? 9.04743 -2.92628 -13.20886 1.000 40.64143 265 GLY A N 1
ATOM 662 C CA . GLY A 1 78 ? 8.65096 -1.73408 -12.48829 1.000 40.19049 265 GLY A CA 1
ATOM 663 C C . GLY A 1 78 ? 7.92509 -2.05038 -11.18583 1.000 38.11281 265 GLY A C 1
ATOM 664 O O . GLY A 1 78 ? 7.49594 -3.17739 -10.93874 1.000 40.52199 265 GLY A O 1
ATOM 665 N N . ASP A 1 79 ? 7.83236 -1.04124 -10.31072 1.000 29.11118 266 ASP A N 1
ATOM 666 C CA . ASP A 1 79 ? 6.92483 -1.11220 -9.16313 1.000 23.72664 266 ASP A CA 1
ATOM 667 C C . ASP A 1 79 ? 5.48334 -1.09202 -9.65419 1.000 22.76639 266 ASP A C 1
ATOM 668 O O . ASP A 1 79 ? 5.18430 -0.54013 -10.71468 1.000 25.21514 266 ASP A O 1
ATOM 673 N N . TRP A 1 80 ? 4.57470 -1.66187 -8.85805 1.000 19.83266 267 TRP A N 1
ATOM 674 C CA . TRP A 1 80 ? 3.15501 -1.59048 -9.18418 1.000 20.50517 267 TRP A CA 1
ATOM 675 C C . TRP A 1 80 ? 2.64988 -0.18338 -8.87741 1.000 18.98499 267 TRP A C 1
ATOM 676 O O . TRP A 1 80 ? 3.12823 0.46313 -7.94282 1.000 19.53177 267 TRP A O 1
ATOM 687 N N . TYR A 1 81 ? 1.65850 0.27370 -9.64727 1.000 16.93997 268 TYR A N 1
ATOM 688 C CA . TYR A 1 81 ? 1.03202 1.55214 -9.36131 1.000 16.02022 268 TYR A CA 1
ATOM 689 C C . TYR A 1 81 ? -0.41403 1.54963 -9.85031 1.000 15.59353 268 TYR A C 1
ATOM 690 O O . TYR A 1 81 ? -0.80820 0.74047 -10.70123 1.000 17.52007 268 TYR A O 1
ATOM 699 N N . TRP A 1 82 ? -1.21698 2.46160 -9.26997 1.000 18.59692 269 TRP A N 1
ATOM 700 C CA . TRP A 1 82 ? -2.61089 2.67010 -9.65180 1.000 17.28131 269 TRP A CA 1
ATOM 701 C C . TRP A 1 82 ? -2.70500 3.68601 -10.78621 1.000 15.68793 269 TRP A C 1
ATOM 702 O O . TRP A 1 82 ? -2.12313 4.77514 -10.69803 1.000 17.84120 269 TRP A O 1
ATOM 713 N N . VAL A 1 83 ? -3.47693 3.35425 -11.82672 1.000 17.21561 270 VAL A N 1
ATOM 714 C CA . VAL A 1 83 ? -3.58450 4.28536 -12.94444 1.000 18.62578 270 VAL A CA 1
ATOM 715 C C . VAL A 1 83 ? -4.32438 5.56925 -12.56804 1.000 19.33795 270 VAL A C 1
ATOM 716 O O . VAL A 1 83 ? -4.16391 6.59294 -13.25430 1.000 24.88515 270 VAL A O 1
ATOM 720 N N . ASP A 1 84 ? -5.14400 5.56040 -11.51345 1.000 18.48366 271 ASP A N 1
ATOM 721 C CA . ASP A 1 84 ? -5.80481 6.80720 -11.12657 1.000 20.81600 271 ASP A CA 1
ATOM 722 C C . ASP A 1 84 ? -4.91466 7.67398 -10.25733 1.000 23.17484 271 ASP A C 1
ATOM 723 O O . ASP A 1 84 ? -5.36626 8.72023 -9.75295 1.000 25.14750 271 ASP A O 1
ATOM 728 N N . GLN A 1 85 ? -3.66240 7.25977 -10.11816 1.000 24.20693 272 GLN A N 1
ATOM 729 C CA . GLN A 1 85 ? -2.58293 7.95141 -9.43385 1.000 27.61587 272 GLN A CA 1
ATOM 730 C C . GLN A 1 85 ? -2.79084 8.02789 -7.93479 1.000 29.19744 272 GLN A C 1
ATOM 731 O O . GLN A 1 85 ? -2.09204 8.77266 -7.24914 1.000 33.63547 272 GLN A O 1
ATOM 737 N N . THR A 1 86 ? -3.69120 7.23117 -7.38052 1.000 29.02094 273 THR A N 1
ATOM 738 C CA . THR A 1 86 ? -3.68322 7.19683 -5.93644 1.000 31.03701 273 THR A CA 1
ATOM 739 C C . THR A 1 86 ? -2.52286 6.32477 -5.45625 1.000 28.16752 273 THR A C 1
ATOM 740 O O . THR A 1 86 ? -1.93884 5.54767 -6.21389 1.000 28.42397 273 THR A O 1
ATOM 744 N N . SER A 1 87 ? -2.12654 6.52671 -4.20421 1.000 27.89122 274 SER A N 1
ATOM 745 C CA . SER A 1 87 ? -0.88966 5.91011 -3.73634 1.000 30.67656 274 SER A CA 1
ATOM 746 C C . SER A 1 87 ? -1.09831 4.42134 -3.51204 1.000 29.17864 274 SER A C 1
ATOM 747 O O . SER A 1 87 ? -2.15315 3.99141 -3.05022 1.000 30.02787 274 SER A O 1
ATOM 750 N N . PHE A 1 88 ? -0.10103 3.62390 -3.86483 1.000 28.16658 275 PHE A N 1
ATOM 751 C CA . PHE A 1 88 ? -0.22822 2.16919 -3.76752 1.000 26.37015 275 PHE A CA 1
ATOM 752 C C . PHE A 1 88 ? 0.35509 1.72009 -2.43371 1.000 28.93627 275 PHE A C 1
ATOM 753 O O . PHE A 1 88 ? 1.52809 1.97857 -2.14476 1.000 29.56731 275 PHE A O 1
ATOM 761 N N . ASN A 1 89 ? -0.47584 1.07755 -1.61420 1.000 29.91915 276 ASN A N 1
ATOM 762 C CA . ASN A 1 89 ? -0.11937 0.70069 -0.24863 1.000 34.42997 276 ASN A CA 1
ATOM 763 C C . ASN A 1 89 ? 0.32862 -0.75390 -0.31000 1.000 34.84122 276 ASN A C 1
ATOM 764 O O . ASN A 1 89 ? -0.48721 -1.67927 -0.19306 1.000 33.10149 276 ASN A O 1
ATOM 769 N N A LYS A 1 90 ? 1.64158 -0.94733 -0.47329 0.399 35.50795 277 LYS A N 1
ATOM 770 N N B LYS A 1 90 ? 1.64459 -0.94108 -0.49900 0.601 34.50254 277 LYS A N 1
ATOM 771 C CA A LYS A 1 90 ? 2.19466 -2.28002 -0.70069 0.399 37.49362 277 LYS A CA 1
ATOM 772 C CA B LYS A 1 90 ? 2.23721 -2.26802 -0.67817 0.601 36.36115 277 LYS A CA 1
ATOM 773 C C A LYS A 1 90 ? 1.87279 -3.22276 0.45242 0.399 37.52912 277 LYS A C 1
ATOM 774 C C B LYS A 1 90 ? 1.86543 -3.21296 0.45251 0.601 36.93873 277 LYS A C 1
ATOM 775 O O A LYS A 1 90 ? 1.46744 -4.36929 0.23279 0.399 37.02256 277 LYS A O 1
ATOM 776 O O B LYS A 1 90 ? 1.46817 -4.36184 0.21916 0.601 36.08681 277 LYS A O 1
ATOM 787 N N . GLU A 1 91 ? 2.04592 -2.75287 1.69128 1.000 37.25150 278 GLU A N 1
ATOM 788 C CA . GLU A 1 91 ? 1.76044 -3.58040 2.85659 1.000 40.52192 278 GLU A CA 1
ATOM 789 C C . GLU A 1 91 ? 0.30298 -4.02152 2.89004 1.000 39.81815 278 GLU A C 1
ATOM 790 O O . GLU A 1 91 ? 0.00401 -5.19233 3.15785 1.000 41.90807 278 GLU A O 1
ATOM 796 N N . GLN A 1 92 ? -0.62528 -3.09542 2.64271 1.000 37.04212 279 GLN A N 1
ATOM 797 C CA . GLN A 1 92 ? -2.03150 -3.48449 2.60321 1.000 34.03020 279 GLN A CA 1
ATOM 798 C C . GLN A 1 92 ? -2.27901 -4.52580 1.51839 1.000 34.86450 279 GLN A C 1
ATOM 799 O O . GLN A 1 92 ? -3.01730 -5.50029 1.73855 1.000 34.53203 279 GLN A O 1
ATOM 805 N N . SER A 1 93 ? -1.63092 -4.35836 0.35602 1.000 32.94048 280 SER A N 1
ATOM 806 C CA . SER A 1 93 ? -1.85437 -5.24703 -0.78685 1.000 32.73531 280 SER A CA 1
ATOM 807 C C . SER A 1 93 ? -1.61502 -6.71496 -0.45389 1.000 31.64301 280 SER A C 1
ATOM 808 O O . SER A 1 93 ? -2.20246 -7.59070 -1.09738 1.000 31.79554 280 SER A O 1
ATOM 811 N N A ARG A 1 94 ? -0.75530 -7.01625 0.52337 0.560 31.59613 281 ARG A N 1
ATOM 812 N N B ARG A 1 94 ? -0.74925 -6.99946 0.52686 0.440 30.78120 281 ARG A N 1
ATOM 813 C CA A ARG A 1 94 ? -0.44506 -8.41799 0.78154 0.560 33.82306 281 ARG A CA 1
ATOM 814 C CA B ARG A 1 94 ? -0.45701 -8.38041 0.89107 0.440 31.92017 281 ARG A CA 1
ATOM 815 C C A ARG A 1 94 ? -1.66156 -9.18988 1.26471 0.560 34.21129 281 ARG A C 1
ATOM 816 C C B ARG A 1 94 ? -1.70452 -9.12261 1.34369 0.440 31.77940 281 ARG A C 1
ATOM 817 O O A ARG A 1 94 ? -1.69081 -10.42030 1.14730 0.560 35.84607 281 ARG A O 1
ATOM 818 O O B ARG A 1 94 ? -1.74988 -10.35534 1.25815 0.440 33.28768 281 ARG A O 1
ATOM 833 N N A ARG A 1 95 ? -2.66497 -8.49914 1.79608 0.560 29.57786 282 ARG A N 1
ATOM 834 N N B ARG A 1 95 ? -2.71425 -8.39801 1.82626 0.440 26.94617 282 ARG A N 1
ATOM 835 C CA A ARG A 1 95 ? -3.91429 -9.13731 2.17581 0.560 30.98899 282 ARG A CA 1
ATOM 836 C CA B ARG A 1 95 ? -3.97930 -9.02509 2.18129 0.440 27.01267 282 ARG A CA 1
ATOM 837 C C A ARG A 1 95 ? -4.86007 -9.32559 0.99679 0.560 28.47262 282 ARG A C 1
ATOM 838 C C B ARG A 1 95 ? -4.74791 -9.47965 0.94850 0.440 25.63923 282 ARG A C 1
ATOM 839 O O A ARG A 1 95 ? -5.94693 -9.88066 1.18848 0.560 28.95336 282 ARG A O 1
ATOM 840 O O B ARG A 1 95 ? -5.57409 -10.38915 1.04209 0.440 25.84953 282 ARG A O 1
ATOM 855 N N . PHE A 1 96 ? -4.49540 -8.85823 -0.20755 1.000 25.16046 283 PHE A N 1
ATOM 856 C CA . PHE A 1 96 ? -5.38034 -8.94695 -1.36159 1.000 21.13734 283 PHE A CA 1
ATOM 857 C C . PHE A 1 96 ? -4.84933 -9.79116 -2.51366 1.000 22.20921 283 PHE A C 1
ATOM 858 O O . PHE A 1 96 ? -5.65297 -10.23692 -3.35068 1.000 22.39272 283 PHE A O 1
ATOM 866 N N . TRP A 1 97 ? -3.54352 -10.00373 -2.60185 1.000 20.73913 284 TRP A N 1
ATOM 867 C CA . TRP A 1 97 ? -3.01322 -10.90977 -3.61629 1.000 21.74938 284 TRP A CA 1
ATOM 868 C C . TRP A 1 97 ? -3.40752 -12.35884 -3.31686 1.000 24.05769 284 TRP A C 1
ATOM 869 O O . TRP A 1 97 ? -3.44338 -12.79179 -2.15583 1.000 27.88698 284 TRP A O 1
ATOM 880 N N . ILE A 1 98 ? -3.69086 -13.11381 -4.37544 1.000 22.97550 285 ILE A N 1
ATOM 881 C CA . ILE A 1 98 ? -3.84165 -14.57048 -4.24697 1.000 24.93230 285 ILE A CA 1
ATOM 882 C C . ILE A 1 98 ? -2.55065 -15.15522 -3.69298 1.000 31.82939 285 ILE A C 1
ATOM 883 O O . ILE A 1 98 ? -1.45547 -14.69864 -4.08204 1.000 32.15784 285 ILE A O 1
ATOM 888 N N . PRO A 1 99 ? -2.59386 -16.15665 -2.80504 1.000 35.43399 286 PRO A N 1
ATOM 889 C CA . PRO A 1 99 ? -1.34629 -16.68549 -2.23449 1.000 39.42767 286 PRO A CA 1
ATOM 890 C C . PRO A 1 99 ? -0.42332 -17.20154 -3.32924 1.000 42.59249 286 PRO A C 1
ATOM 891 O O . PRO A 1 99 ? -0.84669 -17.94305 -4.21691 1.000 43.11830 286 PRO A O 1
ATOM 895 N N . GLY A 1 100 ? 0.84608 -16.78800 -3.26854 1.000 43.20338 287 GLY A N 1
ATOM 896 C CA . GLY A 1 100 ? 1.81794 -17.07137 -4.30882 1.000 44.55962 287 GLY A CA 1
ATOM 897 C C . GLY A 1 100 ? 2.09468 -15.91098 -5.24718 1.000 45.76090 287 GLY A C 1
ATOM 898 O O . GLY A 1 100 ? 3.06369 -15.97145 -6.01542 1.000 47.68458 287 GLY A O 1
ATOM 899 N N . GLU A 1 101 ? 1.29386 -14.85054 -5.19224 1.000 45.32584 288 GLU A N 1
ATOM 900 C CA . GLU A 1 101 ? 1.33550 -13.74664 -6.14074 1.000 45.18242 288 GLU A CA 1
ATOM 901 C C . GLU A 1 101 ? 1.85825 -12.45792 -5.50495 1.000 48.24862 288 GLU A C 1
ATOM 902 O O . GLU A 1 101 ? 1.80166 -12.28928 -4.28128 1.000 48.59153 288 GLU A O 1
ATOM 908 N N . PRO A 1 102 ? 2.37116 -11.50624 -6.31621 1.000 49.44489 289 PRO A N 1
ATOM 909 C CA . PRO A 1 102 ? 2.53990 -11.56881 -7.77568 1.000 52.42496 289 PRO A CA 1
ATOM 910 C C . PRO A 1 102 ? 3.85391 -12.21709 -8.20282 1.000 54.36316 289 PRO A C 1
ATOM 911 O O . PRO A 1 102 ? 4.58092 -12.70921 -7.34465 1.000 55.05505 289 PRO A O 1
ATOM 915 N N . ASN A 1 108 ? 5.43018 -10.61164 -19.94331 1.000 51.00418 295 ASN A N 1
ATOM 916 C CA . ASN A 1 108 ? 5.98713 -9.36564 -20.47295 1.000 55.25052 295 ASN A CA 1
ATOM 917 C C . ASN A 1 108 ? 5.18928 -8.10385 -20.10091 1.000 53.17840 295 ASN A C 1
ATOM 918 O O . ASN A 1 108 ? 5.76503 -7.05869 -19.75602 1.000 53.13553 295 ASN A O 1
ATOM 923 N N . GLU A 1 109 ? 3.86647 -8.20157 -20.16937 1.000 50.73981 296 GLU A N 1
ATOM 924 C CA . GLU A 1 109 ? 2.96576 -7.14296 -19.72710 1.000 46.80644 296 GLU A CA 1
ATOM 925 C C . GLU A 1 109 ? 2.32427 -7.58210 -18.41352 1.000 40.18514 296 GLU A C 1
ATOM 926 O O . GLU A 1 109 ? 1.85860 -8.72457 -18.32078 1.000 42.90140 296 GLU A O 1
ATOM 932 N N . HIS A 1 110 ? 2.30006 -6.70322 -17.39682 1.000 31.90166 297 HIS A N 1
ATOM 933 C CA . HIS A 1 110 ? 1.72947 -7.05912 -16.08491 1.000 24.74204 297 HIS A CA 1
ATOM 934 C C . HIS A 1 110 ? 0.57801 -6.15172 -15.67684 1.000 21.84939 297 HIS A C 1
ATOM 935 O O . HIS A 1 110 ? 0.79570 -4.96157 -15.41902 1.000 20.47807 2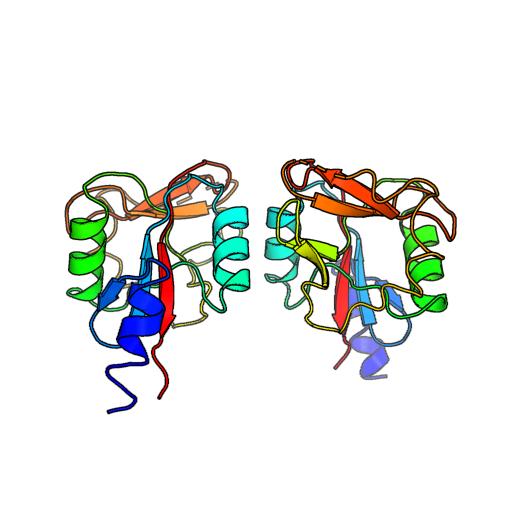97 HIS A O 1
ATOM 942 N N . CYS A 1 111 ? -0.59882 -6.75361 -15.45734 1.000 19.01674 298 CYS A N 1
ATOM 943 C CA . CYS A 1 111 ? -1.83534 -6.06482 -15.08399 1.000 18.25046 298 CYS A CA 1
ATOM 944 C C . CYS A 1 111 ? -2.57992 -6.91499 -14.05788 1.000 20.22205 298 CYS A C 1
ATOM 945 O O . CYS A 1 111 ? -2.61424 -8.13530 -14.18655 1.000 20.88564 298 CYS A O 1
ATOM 948 N N . ALA A 1 112 ? -3.17606 -6.28327 -13.03555 1.000 18.10403 299 ALA A N 1
ATOM 949 C CA . ALA A 1 112 ? -3.87762 -7.03928 -12.01079 1.000 16.68769 299 ALA A CA 1
ATOM 950 C C . ALA A 1 112 ? -5.34446 -7.23373 -12.37996 1.000 17.62375 299 ALA A C 1
ATOM 951 O O . ALA A 1 112 ? -5.98517 -6.33168 -12.94012 1.000 19.38684 299 ALA A O 1
ATOM 953 N N . ASN A 1 113 ? -5.88481 -8.42412 -12.05817 1.000 16.27935 300 ASN A N 1
ATOM 954 C CA . ASN A 1 113 ? -7.31865 -8.65916 -12.16800 1.000 15.76204 300 ASN A CA 1
ATOM 955 C C . ASN A 1 113 ? -7.80881 -9.33750 -10.89803 1.000 16.17194 300 ASN A C 1
ATOM 956 O O . ASN A 1 113 ? -7.08384 -10.13138 -10.27740 1.000 19.04806 300 ASN A O 1
ATOM 961 N N . ILE A 1 114 ? -9.03996 -9.01516 -10.50119 1.000 13.72152 301 ILE A N 1
ATOM 962 C CA . ILE A 1 114 ? -9.68519 -9.71642 -9.38798 1.000 14.25953 301 ILE A CA 1
ATOM 963 C C . ILE A 1 114 ? -10.34251 -10.96288 -9.95249 1.000 14.04340 301 ILE A C 1
ATOM 964 O O . ILE A 1 114 ? -11.11542 -10.87925 -10.90474 1.000 15.61251 301 ILE A O 1
ATOM 969 N N . ARG A 1 115 ? -10.05005 -12.12805 -9.37722 1.000 14.84250 302 ARG A N 1
ATOM 970 C CA . ARG A 1 115 ? -10.57659 -13.31322 -10.04213 1.000 15.53188 302 ARG A CA 1
ATOM 971 C C . ARG A 1 115 ? -11.01876 -14.41087 -9.07723 1.000 17.60654 302 ARG A C 1
ATOM 972 O O . ARG A 1 115 ? -11.17363 -15.55899 -9.50286 1.000 20.39296 302 ARG A O 1
ATOM 980 N N . VAL A 1 116 ? -11.21144 -14.10250 -7.80257 1.000 16.03219 303 VAL A N 1
ATOM 981 C CA . VAL A 1 116 ? -11.69336 -15.07550 -6.83356 1.000 16.89764 303 VAL A CA 1
ATOM 982 C C . VAL A 1 116 ? -12.73888 -14.37699 -5.98412 1.000 16.13659 303 VAL A C 1
ATOM 983 O O . VAL A 1 116 ? -12.64385 -13.17245 -5.71619 1.000 18.34877 303 VAL A O 1
ATOM 987 N N A SER A 1 117 ? -13.72943 -15.14981 -5.52627 0.275 17.04262 304 SER A N 1
ATOM 988 N N B SER A 1 117 ? -13.76386 -15.12335 -5.56629 0.725 16.93482 304 SER A N 1
ATOM 989 C CA A SER A 1 117 ? -14.75048 -14.64510 -4.59997 0.275 19.16994 304 SER A CA 1
ATOM 990 C CA B SER A 1 117 ? -14.74513 -14.53520 -4.63755 0.725 21.69431 304 SER A CA 1
ATOM 991 C C A SER A 1 117 ? -14.22534 -14.72370 -3.16628 0.275 21.19658 304 SER A C 1
ATOM 992 C C B SER A 1 117 ? -14.23894 -14.70027 -3.20420 0.725 23.59030 304 SER A C 1
ATOM 993 O O A SER A 1 117 ? -14.73970 -15.44832 -2.30992 0.275 22.55505 304 SER A O 1
ATOM 994 O O B SER A 1 117 ? -14.76492 -15.47400 -2.39388 0.725 25.82043 304 SER A O 1
ATOM 999 N N . ALA A 1 118 ? -13.17916 -13.94135 -2.91426 1.000 20.29629 305 ALA A N 1
ATOM 1000 C CA . ALA A 1 118 ? -12.47945 -13.96963 -1.64266 1.000 21.61780 305 ALA A CA 1
ATOM 1001 C C . ALA A 1 118 ? -11.62515 -12.71541 -1.51828 1.000 21.85673 305 ALA A C 1
ATOM 1002 O O . ALA A 1 118 ? -11.32014 -12.04411 -2.50806 1.000 21.20620 305 ALA A O 1
ATOM 1004 N N . LEU A 1 119 ? -11.24915 -12.40843 -0.27369 1.000 22.69769 306 LEU A N 1
ATOM 1005 C CA . LEU A 1 119 ? -10.37239 -11.26994 -0.00659 1.000 25.57317 306 LEU A CA 1
ATOM 1006 C C . LEU A 1 119 ? -9.05138 -11.40268 -0.75423 1.000 25.32044 306 LEU A C 1
ATOM 1007 O O . LEU A 1 119 ? -8.57073 -10.44020 -1.36156 1.000 25.76005 306 LEU A O 1
ATOM 1012 N N . LYS A 1 120 ? -8.45283 -12.58917 -0.72992 1.000 24.76861 307 LYS A N 1
ATOM 1013 C CA . LYS A 1 120 ? -7.23712 -12.84318 -1.50005 1.000 23.31577 307 LYS A CA 1
ATOM 1014 C C . LYS A 1 120 ? -7.63799 -13.19941 -2.93351 1.000 22.91942 307 LYS A C 1
ATOM 1015 O O . LYS A 1 120 ? -7.92080 -14.35858 -3.26376 1.000 25.01213 307 LYS A O 1
ATOM 1021 N N . SER A 1 121 ? -7.68125 -12.17946 -3.80928 1.000 19.86262 308 SER A N 1
ATOM 1022 C CA . SER A 1 121 ? -8.25559 -12.39869 -5.13384 1.000 18.02790 308 SER A CA 1
ATOM 1023 C C . SER A 1 121 ? -7.53335 -11.72017 -6.29184 1.000 18.30341 308 SER A C 1
ATOM 1024 O O . SER A 1 121 ? -7.95692 -11.91524 -7.44079 1.000 18.27429 308 SER A O 1
ATOM 1027 N N . TRP A 1 122 ? -6.45277 -10.96108 -6.04875 1.000 16.50625 309 TRP A N 1
ATOM 1028 C CA . TRP A 1 122 ? -5.73927 -10.28031 -7.13303 1.000 14.86473 309 TRP A CA 1
ATOM 1029 C C . TRP A 1 122 ? -4.75952 -11.23531 -7.80670 1.000 18.53825 309 TRP A C 1
ATOM 1030 O O . TRP A 1 122 ? -3.93437 -11.86486 -7.12589 1.000 21.15286 309 TRP A O 1
ATOM 1041 N N . ASN A 1 123 ? -4.78222 -11.23919 -9.14448 1.000 18.63894 310 ASN A N 1
ATOM 1042 C CA . ASN A 1 123 ? -3.92561 -12.03046 -10.01663 1.000 19.12662 310 ASN A CA 1
ATOM 1043 C C . ASN A 1 123 ? -3.10608 -11.09510 -10.90463 1.000 20.01266 310 ASN A C 1
ATOM 1044 O O . ASN A 1 123 ? -3.60635 -10.05682 -11.36152 1.000 21.97643 310 ASN A O 1
ATOM 1049 N N . ASP A 1 124 ? -1.86287 -11.46718 -11.16651 1.000 19.71114 311 ASP A N 1
ATOM 1050 C CA . ASP A 1 124 ? -0.99711 -10.72913 -12.08595 1.000 23.03673 311 ASP A CA 1
ATOM 1051 C C . ASP A 1 124 ? -1.08202 -11.42002 -13.44291 1.000 23.76231 311 ASP A C 1
ATOM 1052 O O . ASP A 1 124 ? -0.60074 -12.55180 -13.60327 1.000 27.10433 311 ASP A O 1
ATOM 1057 N N . GLY A 1 125 ? -1.72704 -10.76745 -14.40210 1.000 26.48450 312 GLY A N 1
ATOM 1058 C CA . GLY A 1 125 ? -2.00564 -11.39748 -15.67685 1.000 30.52788 312 GLY A CA 1
ATOM 1059 C C . GLY A 1 125 ? -1.57450 -10.57764 -16.88212 1.000 29.04370 312 GLY A C 1
ATOM 1060 O O . GLY A 1 125 ? -1.40826 -9.35892 -16.79812 1.000 28.69953 312 GLY A O 1
ATOM 1061 N N . PRO A 1 126 ? -1.39025 -11.23359 -18.03452 1.000 25.65144 313 PRO A N 1
ATOM 1062 C CA . PRO A 1 126 ? -0.95127 -10.50434 -19.23470 1.000 25.53650 313 PRO A CA 1
ATOM 1063 C C . PRO A 1 126 ? -1.98817 -9.49396 -19.69120 1.000 27.72881 313 PRO A C 1
ATOM 1064 O O . PRO A 1 126 ? -3.15608 -9.84175 -19.90196 1.000 27.60379 313 PRO A O 1
ATOM 1068 N N . CYS A 1 127 ? -1.53878 -8.24024 -19.87621 1.000 25.81832 314 CYS A N 1
ATOM 1069 C CA . CYS A 1 127 ? -2.45017 -7.13798 -20.18638 1.000 24.10068 314 CYS A CA 1
ATOM 1070 C C . CYS A 1 127 ? -3.25975 -7.35623 -21.46824 1.000 22.83310 314 CYS A C 1
ATOM 1071 O O . CYS A 1 127 ? -4.34423 -6.76397 -21.60289 1.000 21.71393 314 CYS A O 1
ATOM 1074 N N A ASP A 1 128 ? -2.77628 -8.18750 -22.39636 0.550 22.83301 315 ASP A N 1
ATOM 1075 N N B ASP A 1 128 ? -2.77245 -8.17912 -22.40908 0.450 21.95875 315 ASP A N 1
ATOM 1076 C CA A ASP A 1 128 ? -3.49412 -8.45995 -23.63484 0.550 25.43373 315 ASP A CA 1
ATOM 1077 C CA B ASP A 1 128 ? -3.50499 -8.45944 -23.64270 0.450 22.75374 315 ASP A CA 1
ATOM 1078 C C A ASP A 1 128 ? -4.47836 -9.63198 -23.51519 0.550 25.49005 315 ASP A C 1
ATOM 1079 C C B ASP A 1 128 ? -4.68573 -9.40938 -23.44599 0.450 21.83698 315 ASP A C 1
ATOM 1080 O O A ASP A 1 128 ? -4.97534 -10.11303 -24.53784 0.550 29.03292 315 ASP A O 1
ATOM 1081 O O B ASP A 1 128 ? -5.51380 -9.53644 -24.35930 0.450 20.24825 315 ASP A O 1
ATOM 1090 N N . ASN A 1 129 ? -4.78310 -10.08370 -22.30059 1.000 23.00337 316 ASN A N 1
ATOM 1091 C CA . ASN A 1 129 ? -5.89622 -11.01483 -22.08133 1.000 23.85019 316 ASN A CA 1
ATOM 1092 C C . ASN A 1 129 ? -7.20477 -10.23766 -22.13748 1.000 21.18705 316 ASN A C 1
ATOM 1093 O O . ASN A 1 129 ? -7.24435 -9.05982 -21.77588 1.000 22.27743 316 ASN A O 1
ATOM 1098 N N . THR A 1 130 ? -8.29258 -10.87798 -22.58548 1.000 22.85975 317 THR A N 1
ATOM 1099 C CA . THR A 1 130 ? -9.57888 -10.17235 -22.66917 1.000 23.83616 317 THR A CA 1
ATOM 1100 C C . THR A 1 130 ? -10.47959 -10.58003 -21.49649 1.000 20.49044 317 THR A C 1
ATOM 1101 O O . THR A 1 130 ? -10.94496 -11.72466 -21.42874 1.000 22.08362 317 THR A O 1
ATOM 1105 N N . PHE A 1 131 ? -10.73587 -9.63804 -20.57286 1.000 16.16341 318 PHE A N 1
ATOM 1106 C CA . PHE A 1 131 ? -11.54724 -9.91024 -19.39257 1.000 15.08902 318 PHE A CA 1
ATOM 1107 C C . PHE A 1 131 ? -12.61038 -8.81351 -19.25172 1.000 16.27711 318 PHE A C 1
ATOM 1108 O O . PHE A 1 131 ? -12.45284 -7.69928 -19.77178 1.000 16.60467 318 PHE A O 1
ATOM 1116 N N . LEU A 1 132 ? -13.65827 -9.09975 -18.47981 1.000 14.79698 319 LEU A N 1
ATOM 1117 C CA . LEU A 1 132 ? -14.50691 -8.01251 -18.00268 1.000 14.33784 319 LEU A CA 1
ATOM 1118 C C . LEU A 1 132 ? -13.65783 -7.06041 -17.17142 1.000 15.20032 319 LEU A C 1
ATOM 1119 O O . LEU A 1 132 ? -12.52365 -7.38092 -16.79759 1.000 15.57735 319 LEU A O 1
ATOM 1124 N N . PHE A 1 133 ? -14.19916 -5.86228 -16.88840 1.000 15.57966 320 PHE A N 1
ATOM 1125 C CA . PHE A 1 133 ? -13.40020 -4.86430 -16.18991 1.000 15.70639 320 PHE A CA 1
ATOM 1126 C C . PHE A 1 133 ? -14.28941 -4.01620 -15.29205 1.000 16.02731 320 PHE A C 1
ATOM 1127 O O . PHE A 1 133 ? -15.51830 -4.07264 -15.38286 1.000 16.05376 320 PHE A O 1
ATOM 1135 N N . ILE A 1 134 ? -13.64468 -3.21029 -14.43705 1.000 12.97972 321 ILE A N 1
ATOM 1136 C CA . ILE A 1 134 ? -14.33696 -2.36982 -13.44615 1.000 12.63983 321 ILE A CA 1
ATOM 1137 C C . ILE A 1 134 ? -13.75446 -0.96590 -13.50637 1.000 15.29648 321 ILE A C 1
ATOM 1138 O O . ILE A 1 134 ? -12.59874 -0.75525 -13.11481 1.000 16.66299 321 ILE A O 1
ATOM 1143 N N . CYS A 1 135 ? -14.56396 -0.00132 -13.92419 1.000 15.30780 322 CYS A N 1
ATOM 1144 C CA . CYS A 1 135 ? -14.17791 1.40277 -13.80495 1.000 16.02560 322 CYS A CA 1
ATOM 1145 C C . CYS A 1 135 ? -14.63640 1.96913 -12.46215 1.000 15.88669 322 CYS A C 1
ATOM 1146 O O . CYS A 1 135 ? -15.62127 1.52104 -11.88010 1.000 16.71536 322 CYS A O 1
ATOM 1149 N N . LYS A 1 136 ? -13.95895 3.03547 -12.03084 1.000 16.64103 323 LYS A N 1
ATOM 1150 C CA . LYS A 1 136 ? -14.30929 3.80576 -10.84259 1.000 13.85575 323 LYS A CA 1
ATOM 1151 C C . LYS A 1 136 ? -14.24995 5.29459 -11.17297 1.000 14.03732 323 LYS A C 1
ATOM 1152 O O . LYS A 1 136 ? -13.27879 5.76514 -11.77970 1.000 15.88577 323 LYS A O 1
ATOM 1158 N N . ARG A 1 137 ? -15.25998 6.03227 -10.72358 1.000 13.68229 324 ARG A N 1
ATOM 1159 C CA . ARG A 1 137 ? -15.30481 7.49394 -10.84423 1.000 18.50610 324 ARG A CA 1
ATOM 1160 C C . ARG A 1 137 ? -15.76634 7.99606 -9.48410 1.000 19.45130 324 ARG A C 1
ATOM 1161 O O . ARG A 1 137 ? -16.87460 7.63871 -9.04118 1.000 19.99905 324 ARG A O 1
ATOM 1169 N N . PRO A 1 138 ? -14.98691 8.82105 -8.80030 1.000 22.47153 325 PRO A N 1
ATOM 1170 C CA . PRO A 1 138 ? -15.46264 9.41209 -7.53632 1.000 22.14432 325 PRO A CA 1
ATOM 1171 C C . PRO A 1 138 ? -16.69734 10.29625 -7.72088 1.000 20.55687 325 PRO A C 1
ATOM 1172 O O . PRO A 1 138 ? -16.82303 11.02872 -8.71016 1.000 22.36337 325 PRO A O 1
ATOM 1176 N N . TYR A 1 139 ? -17.59597 10.27534 -6.73222 1.000 20.38406 326 TYR A N 1
ATOM 1177 C CA . TYR A 1 139 ? -18.71436 11.21478 -6.76567 1.000 23.69890 326 TYR A CA 1
ATOM 1178 C C . TYR A 1 139 ? -18.22420 12.55720 -6.24468 1.000 28.44652 326 TYR A C 1
ATOM 1179 O O . TYR A 1 139 ? -17.65500 12.63463 -5.14942 1.000 30.04685 326 TYR A O 1
ATOM 1188 N N . VAL A 1 140 ? -18.42373 13.60632 -7.03488 1.000 30.93318 327 VAL A N 1
ATOM 1189 C CA . VAL A 1 140 ? -18.03635 14.95710 -6.64700 1.000 38.43892 327 VAL A CA 1
ATOM 1190 C C . VAL A 1 140 ? -19.26631 15.83633 -6.74935 1.000 43.48381 327 VAL A C 1
ATOM 1191 O O . VAL A 1 140 ? -19.92895 15.86580 -7.79268 1.000 45.19385 327 VAL A O 1
ATOM 1195 N N . GLN A 1 141 ? -19.58145 16.52969 -5.66581 1.000 46.21260 328 GLN A N 1
ATOM 1196 C CA . GLN A 1 141 ? -20.86138 17.20580 -5.57183 1.000 51.90690 328 GLN A CA 1
ATOM 1197 C C . GLN A 1 141 ? -20.67737 18.71139 -5.65589 1.000 53.27936 328 GLN A C 1
ATOM 1198 O O . GLN A 1 141 ? -20.25259 19.22380 -6.69246 1.000 54.48435 328 GLN A O 1
ATOM 1204 N N . SER B 1 1 ? 19.05239 27.43155 -24.20564 1.000 59.93030 188 SER B N 1
ATOM 1205 C CA . SER B 1 1 ? 20.12469 26.96285 -23.32488 1.000 60.69281 188 SER B CA 1
ATOM 1206 C C . SER B 1 1 ? 19.56954 25.95143 -22.32869 1.000 58.56071 188 SER B C 1
ATOM 1207 O O . SER B 1 1 ? 19.95052 24.77995 -22.35947 1.000 58.08082 188 SER B O 1
ATOM 1210 N N . HIS B 1 2 ? 18.68133 26.40948 -21.43513 1.000 56.40869 189 HIS B N 1
ATOM 1211 C CA . HIS B 1 2 ? 17.90034 25.46465 -20.63882 1.000 54.57140 189 HIS B CA 1
ATOM 1212 C C . HIS B 1 2 ? 16.94084 24.67603 -21.52578 1.000 49.17778 189 HIS B C 1
ATOM 1213 O O . HIS B 1 2 ? 16.81747 23.45249 -21.38196 1.000 48.26043 189 HIS B O 1
ATOM 1220 N N . MET B 1 3 ? 16.27080 25.35519 -22.46488 1.000 44.68298 190 MET B N 1
ATOM 1221 C CA . MET B 1 3 ? 15.56797 24.63115 -23.51563 1.000 41.09680 190 MET B CA 1
ATOM 1222 C C . MET B 1 3 ? 16.52096 23.72166 -24.28048 1.000 35.71040 190 MET B C 1
ATOM 1223 O O . MET B 1 3 ? 16.16979 22.58383 -24.58630 1.000 32.18562 190 MET B O 1
ATOM 1228 N N . GLN B 1 4 ? 17.73553 24.19984 -24.58927 1.000 34.60638 191 GLN B N 1
ATOM 1229 C CA . GLN B 1 4 ? 18.66847 23.38105 -25.36665 1.000 34.52031 191 GLN B CA 1
ATOM 1230 C C . GLN B 1 4 ? 19.07029 22.11459 -24.60718 1.000 33.23965 191 GLN B C 1
ATOM 1231 O O . GLN B 1 4 ? 19.16357 21.03145 -25.20104 1.000 35.77722 191 GLN B O 1
ATOM 1237 N N . SER B 1 5 ? 19.27727 22.20515 -23.29612 1.000 30.14348 192 SER B N 1
ATOM 1238 C CA . SER B 1 5 ? 19.69584 20.98419 -22.60222 1.000 32.23001 192 SER B CA 1
ATOM 1239 C C . SER B 1 5 ? 18.51944 20.03868 -22.34146 1.000 28.67479 192 SER B C 1
ATOM 1240 O O . SER B 1 5 ? 18.71434 18.81344 -22.30836 1.000 25.47394 192 SER B O 1
ATOM 1243 N N . ASP B 1 6 ? 17.31033 20.58153 -22.15577 1.000 25.55438 193 ASP B N 1
ATOM 1244 C CA . ASP B 1 6 ? 16.10709 19.74662 -22.11361 1.000 22.46628 193 ASP B CA 1
ATOM 1245 C C . ASP B 1 6 ? 15.90139 19.00755 -23.43444 1.000 23.05351 193 ASP B C 1
ATOM 1246 O O . ASP B 1 6 ? 15.49623 17.84084 -23.44687 1.000 21.09231 193 ASP B O 1
ATOM 1251 N N A ILE B 1 7 ? 16.16856 19.67505 -24.56002 0.090 23.79985 194 ILE B N 1
ATOM 1252 N N B ILE B 1 7 ? 16.13101 19.68489 -24.56003 0.910 22.34364 194 ILE B N 1
ATOM 1253 C CA A ILE B 1 7 ? 16.04506 19.01056 -25.85574 0.090 24.63657 194 ILE B CA 1
ATOM 1254 C CA B ILE B 1 7 ? 16.02949 19.00189 -25.84606 0.910 23.94037 194 ILE B CA 1
ATOM 1255 C C A ILE B 1 7 ? 17.04880 17.87004 -25.96314 0.090 25.12472 194 ILE B C 1
ATOM 1256 C C B ILE B 1 7 ? 17.03182 17.85724 -25.92287 0.910 24.19689 194 ILE B C 1
ATOM 1257 O O A ILE B 1 7 ? 16.72107 16.77981 -26.44633 0.090 25.68198 194 ILE B O 1
ATOM 1258 O O B ILE B 1 7 ? 16.68544 16.75013 -26.34327 0.910 25.51258 194 ILE B O 1
ATOM 1267 N N . LEU B 1 8 ? 18.28118 18.09471 -25.49778 1.000 25.11318 195 LEU B N 1
ATOM 1268 C CA . LEU B 1 8 ? 19.29959 17.04233 -25.55865 1.000 23.97441 195 LEU B CA 1
ATOM 1269 C C . LEU B 1 8 ? 18.90621 15.83049 -24.72574 1.000 23.24701 195 LEU B C 1
ATOM 1270 O O . LEU B 1 8 ? 19.18943 14.68619 -25.10330 1.000 25.03759 195 LEU B O 1
ATOM 1275 N N . GLU B 1 9 ? 18.27931 16.06378 -23.57143 1.000 22.96911 196 GLU B N 1
ATOM 1276 C CA . GLU B 1 9 ? 17.85139 14.96488 -22.71259 1.000 23.21565 196 GLU B CA 1
ATOM 1277 C C . GLU B 1 9 ? 16.77580 14.12503 -23.38278 1.000 21.32102 196 GLU B C 1
ATOM 1278 O O . GLU B 1 9 ? 16.79203 12.87913 -23.30425 1.000 23.08811 196 GLU B O 1
ATOM 1284 N N . MET B 1 10 ? 15.80534 14.78367 -24.00993 1.000 18.52957 197 MET B N 1
ATOM 1285 C CA . MET B 1 10 ? 14.72191 14.05082 -24.66202 1.000 17.33349 197 MET B CA 1
ATOM 1286 C C . MET B 1 10 ? 15.20682 13.34955 -25.92924 1.000 19.01438 197 MET B C 1
ATOM 1287 O O . MET B 1 10 ? 14.73373 12.25628 -26.24918 1.000 19.63877 197 MET B O 1
ATOM 1292 N N . VAL B 1 11 ? 16.12098 13.97670 -26.68143 1.000 21.61209 198 VAL B N 1
ATOM 1293 C CA . VAL B 1 11 ? 16.60688 13.34130 -27.90518 1.000 20.32895 198 VAL B CA 1
ATOM 1294 C C . VAL B 1 11 ? 17.28332 12.01763 -27.57504 1.000 17.21582 198 VAL B C 1
ATOM 1295 O O . VAL B 1 11 ? 17.10667 11.02478 -28.28751 1.000 20.52840 198 VAL B O 1
ATOM 1299 N N . ALA B 1 12 ? 18.04331 11.97167 -26.47832 1.000 18.56200 199 ALA B N 1
ATOM 1300 C CA . ALA B 1 12 ? 18.70262 10.72691 -26.07990 1.000 21.49405 199 ALA B CA 1
ATOM 1301 C C . ALA B 1 12 ? 17.71863 9.64299 -25.65463 1.000 21.98835 199 ALA B C 1
ATOM 1302 O O . ALA B 1 12 ? 18.07933 8.45579 -25.65320 1.000 21.60926 199 ALA B O 1
ATOM 1304 N N A ARG B 1 13 ? 16.49526 10.02147 -25.28951 0.540 22.14859 200 ARG B N 1
ATOM 1305 N N B ARG B 1 13 ? 16.49156 10.00678 -25.28784 0.460 21.18504 200 ARG B N 1
ATOM 1306 C CA A ARG B 1 13 ? 15.45093 9.08098 -24.91917 0.540 22.36525 200 ARG B CA 1
ATOM 1307 C CA B ARG B 1 13 ? 15.47466 9.02449 -24.93799 0.460 20.79169 200 ARG B CA 1
ATOM 1308 C C A ARG B 1 13 ? 14.56301 8.71210 -26.10534 0.540 21.81878 200 ARG B C 1
ATOM 1309 C C B ARG B 1 13 ? 14.62006 8.62473 -26.13006 0.460 22.49613 200 ARG B C 1
ATOM 1310 O O A ARG B 1 13 ? 13.53966 8.04183 -25.91460 0.540 19.39546 200 ARG B O 1
ATOM 1311 O O B ARG B 1 13 ? 13.67059 7.84803 -25.96574 0.460 23.16485 200 ARG B O 1
ATOM 1326 N N . GLY B 1 14 ? 14.93143 9.13595 -27.31666 1.000 22.70564 201 GLY B N 1
ATOM 1327 C CA . GLY B 1 14 ? 14.22761 8.76217 -28.53055 1.000 23.24754 201 GLY B CA 1
ATOM 1328 C C . GLY B 1 14 ? 13.18405 9.73483 -29.04767 1.000 24.64044 201 GLY B C 1
ATOM 1329 O O . GLY B 1 14 ? 12.44271 9.36936 -29.96810 1.000 24.32811 201 GLY B O 1
ATOM 1330 N N . TRP B 1 15 ? 13.11806 10.96098 -28.51150 1.000 21.57981 202 TRP B N 1
ATOM 1331 C CA . TRP B 1 15 ? 12.14661 11.97588 -28.93166 1.000 22.60092 202 TRP B CA 1
ATOM 1332 C C . TRP B 1 15 ? 12.74089 12.90729 -29.98142 1.000 26.55806 202 TRP B C 1
ATOM 1333 O O . TRP B 1 15 ? 13.95741 13.09962 -30.04037 1.000 29.28240 202 TRP B O 1
ATOM 1344 N N . LYS B 1 16 ? 11.86177 13.46146 -30.82647 1.000 24.21768 203 LYS B N 1
ATOM 1345 C CA . LYS B 1 16 ? 12.18230 14.53265 -31.76611 1.000 22.49514 203 LYS B CA 1
ATOM 1346 C C . LYS B 1 16 ? 11.53730 15.83252 -31.27954 1.000 24.69176 203 LYS B C 1
ATOM 1347 O O . LYS B 1 16 ? 10.41260 15.82643 -30.76402 1.000 26.89747 203 LYS B O 1
ATOM 1353 N N . TYR B 1 17 ? 12.24228 16.95280 -31.43947 1.000 25.36398 204 TYR B N 1
ATOM 1354 C CA . TYR B 1 17 ? 11.69394 18.25474 -31.07899 1.000 26.90840 204 TYR B CA 1
ATOM 1355 C C . TYR B 1 17 ? 11.22278 18.99084 -32.33347 1.000 25.94085 204 TYR B C 1
ATOM 1356 O O . TYR B 1 17 ? 11.95571 19.07523 -33.33520 1.000 26.13445 204 TYR B O 1
ATOM 1365 N N . PHE B 1 18 ? 10.01508 19.55050 -32.26270 1.000 22.59544 205 PHE B N 1
ATOM 1366 C CA . PHE B 1 18 ? 9.47328 20.31280 -33.37899 1.000 24.74746 205 PHE B CA 1
ATOM 1367 C C . PHE B 1 18 ? 8.45756 21.31183 -32.84659 1.000 28.51340 205 PHE B C 1
ATOM 1368 O O . PHE B 1 18 ? 7.46823 20.91767 -32.21792 1.000 27.09485 205 PHE B O 1
ATOM 1376 N N . SER B 1 19 ? 8.71667 22.59815 -33.09670 1.000 29.28368 206 SER B N 1
ATOM 1377 C CA . SER B 1 19 ? 7.74065 23.66760 -32.86763 1.000 30.17785 206 SER B CA 1
ATOM 1378 C C . SER B 1 19 ? 7.13293 23.60390 -31.46774 1.000 31.77579 206 SER B C 1
ATOM 1379 O O . SER B 1 19 ? 5.91050 23.62337 -31.29019 1.000 34.34561 206 SER B O 1
ATOM 1382 N N . GLY B 1 20 ? 8.00692 23.48105 -30.46647 1.000 29.67704 207 GLY B N 1
ATOM 1383 C CA . GLY B 1 20 ? 7.58929 23.52659 -29.08152 1.000 30.37388 207 GLY B CA 1
ATOM 1384 C C . GLY B 1 20 ? 6.98243 22.25397 -28.53647 1.000 31.74653 207 GLY B C 1
ATOM 1385 O O . GLY B 1 20 ? 6.45985 22.26863 -27.41680 1.000 33.51466 207 GLY B O 1
ATOM 1386 N N . ASN B 1 21 ? 7.01781 21.15725 -29.28536 1.000 29.20546 208 ASN B N 1
ATOM 1387 C CA . ASN B 1 21 ? 6.51879 19.87729 -28.78815 1.000 27.88270 208 ASN B CA 1
ATOM 1388 C C . ASN B 1 21 ? 7.59029 18.81384 -28.97163 1.000 23.39420 208 ASN B C 1
ATOM 1389 O O . ASN B 1 21 ? 8.43770 18.90882 -29.86229 1.000 24.98361 208 ASN B O 1
ATOM 1394 N N . PHE B 1 22 ? 7.54087 17.79515 -28.12203 1.000 20.85470 209 PHE B N 1
ATOM 1395 C CA . PHE B 1 22 ? 8.34866 16.59479 -28.31737 1.000 17.87371 209 PHE B CA 1
ATOM 1396 C C . PHE B 1 22 ? 7.48909 15.48544 -28.90100 1.000 20.95881 209 PHE B C 1
ATOM 1397 O O . PHE B 1 22 ? 6.32487 15.32430 -28.51866 1.000 21.97042 209 PHE B O 1
ATOM 1405 N N . TYR B 1 23 ? 8.07653 14.71101 -29.80616 1.000 20.15104 210 TYR B N 1
ATOM 1406 C CA . TYR B 1 23 ? 7.36858 13.63978 -30.48565 1.000 19.64916 210 TYR B CA 1
ATOM 1407 C C . TYR B 1 23 ? 8.14134 12.33848 -30.33494 1.000 20.06956 210 TYR B C 1
ATOM 1408 O O . TYR B 1 23 ? 9.36944 12.31111 -30.45389 1.000 21.51860 210 TYR B O 1
ATOM 1417 N N . TYR B 1 24 ? 7.42425 11.25971 -30.08373 1.000 18.52703 211 TYR B N 1
ATOM 1418 C CA . TYR B 1 24 ? 8.05006 9.94689 -29.93381 1.000 19.94278 211 TYR B CA 1
ATOM 1419 C C . TYR B 1 24 ? 7.51811 9.03753 -31.02910 1.000 20.36296 211 TYR B C 1
ATOM 1420 O O . TYR B 1 24 ? 6.33701 8.67855 -31.01857 1.000 19.61491 211 TYR B O 1
ATOM 1429 N N . PHE B 1 25 ? 8.38612 8.67346 -31.96960 1.000 21.47612 212 PHE B N 1
ATOM 1430 C CA . PHE B 1 25 ? 8.05984 7.74101 -33.03461 1.000 23.50463 212 PHE B CA 1
ATOM 1431 C C . PHE B 1 25 ? 8.53328 6.36685 -32.58377 1.000 22.51198 212 PHE B C 1
ATOM 1432 O O . PHE B 1 25 ? 9.73841 6.16427 -32.37455 1.000 23.30219 212 PHE B O 1
ATOM 1440 N N . SER B 1 26 ? 7.60015 5.43338 -32.42751 1.000 22.07812 213 SER B N 1
ATOM 1441 C CA . SER B 1 26 ? 7.94657 4.21425 -31.70435 1.000 22.42596 213 SER B CA 1
ATOM 1442 C C . SER B 1 26 ? 8.79542 3.27491 -32.54567 1.000 26.01286 213 SER B C 1
ATOM 1443 O O . SER B 1 26 ? 8.78396 3.31539 -33.78124 1.000 27.10448 213 SER B O 1
ATOM 1446 N N A ARG B 1 27 ? 9.52327 2.40314 -31.83695 0.556 26.89726 214 ARG B N 1
ATOM 1447 N N B ARG B 1 27 ? 9.54371 2.40793 -31.85753 0.444 26.96340 214 ARG B N 1
ATOM 1448 C CA A ARG B 1 27 ? 10.34423 1.35538 -32.42637 0.556 28.69954 214 ARG B CA 1
ATOM 1449 C CA B ARG B 1 27 ? 10.28079 1.35772 -32.55155 0.444 28.94029 214 ARG B CA 1
ATOM 1450 C C A ARG B 1 27 ? 9.60167 0.03563 -32.59439 0.556 29.72793 214 ARG B C 1
ATOM 1451 C C B ARG B 1 27 ? 9.42346 0.12672 -32.80103 0.444 29.17590 214 ARG B C 1
ATOM 1452 O O A ARG B 1 27 ? 10.07856 -0.83268 -33.33769 0.556 31.14485 214 ARG B O 1
ATOM 1453 O O B ARG B 1 27 ? 9.63688 -0.58521 -33.79053 0.444 30.10461 214 ARG B O 1
ATOM 1468 N N . THR B 1 28 ? 8.46574 -0.14382 -31.92383 1.000 27.51882 215 THR B N 1
ATOM 1469 C CA . THR B 1 28 ? 7.67335 -1.36746 -32.02509 1.000 30.98184 215 THR B CA 1
ATOM 1470 C C . THR B 1 28 ? 6.18576 -1.06374 -32.20294 1.000 28.26628 215 THR B C 1
ATOM 1471 O O . THR B 1 28 ? 5.68583 -0.00022 -31.78721 1.000 29.44972 215 THR B O 1
ATOM 1475 N N . PRO B 1 29 ? 5.45501 -1.98237 -32.82960 1.000 26.45210 216 PRO B N 1
ATOM 1476 C CA . PRO B 1 29 ? 4.02705 -1.78325 -33.07470 1.000 23.75043 216 PRO B CA 1
ATOM 1477 C C . PRO B 1 29 ? 3.17044 -2.19657 -31.89040 1.000 23.00754 216 PRO B C 1
ATOM 1478 O O . PRO B 1 29 ? 3.52509 -3.07544 -31.09886 1.000 23.57492 216 PRO B O 1
ATOM 1482 N N . LYS B 1 30 ? 2.03667 -1.50083 -31.76739 1.000 20.98493 217 LYS B N 1
ATOM 1483 C CA . LYS B 1 30 ? 1.07193 -1.73725 -30.70204 1.000 19.54531 217 LYS B CA 1
ATOM 1484 C C . LYS B 1 30 ? -0.32840 -1.48685 -31.23978 1.000 20.02177 217 LYS B C 1
ATOM 1485 O O . LYS B 1 30 ? -0.50252 -0.77851 -32.22883 1.000 21.05381 217 LYS B O 1
ATOM 1491 N N . THR B 1 31 ? -1.33533 -2.04084 -30.55592 1.000 18.15660 218 THR B N 1
ATOM 1492 C CA . THR B 1 31 ? -2.69683 -1.62137 -30.84042 1.000 18.65805 218 THR B CA 1
ATOM 1493 C C . THR B 1 31 ? -2.82515 -0.14156 -30.49950 1.000 18.63110 218 THR B C 1
ATOM 1494 O O . THR B 1 31 ? -1.97543 0.43256 -29.81881 1.000 18.43518 218 THR B O 1
ATOM 1498 N N . TRP B 1 32 ? -3.89043 0.48016 -30.99758 1.000 16.06977 219 TRP B N 1
ATOM 1499 C CA . TRP B 1 32 ? -4.08889 1.89501 -30.68651 1.000 18.08488 219 TRP B CA 1
ATOM 1500 C C . TRP B 1 32 ? -4.22258 2.09530 -29.17860 1.000 18.86851 219 TRP B C 1
ATOM 1501 O O . TRP B 1 32 ? -3.66617 3.05055 -28.61792 1.000 18.73464 219 TRP B O 1
ATOM 1512 N N . TYR B 1 33 ? -4.95975 1.19630 -28.49877 1.000 19.64658 220 TYR B N 1
ATOM 1513 C CA . TYR B 1 33 ? -5.17323 1.35080 -27.05526 1.000 17.89119 220 TYR B CA 1
ATOM 1514 C C . TYR B 1 33 ? -3.87500 1.19714 -26.28388 1.000 18.89489 220 TYR B C 1
ATOM 1515 O O . TYR B 1 33 ? -3.60781 1.95169 -25.34277 1.000 18.72875 220 TYR B O 1
ATOM 1524 N N . SER B 1 34 ? -3.07982 0.19221 -26.64222 1.000 17.86035 221 SER B N 1
ATOM 1525 C CA . SER B 1 34 ? -1.83396 -0.03153 -25.93668 1.000 18.71443 221 SER B CA 1
ATOM 1526 C C . SER B 1 34 ? -0.85978 1.11074 -26.19513 1.000 18.72317 221 SER B C 1
ATOM 1527 O O . SER B 1 34 ? -0.11197 1.51908 -25.29526 1.000 19.63309 221 SER B O 1
ATOM 1530 N N . ALA B 1 35 ? -0.86141 1.64002 -27.41930 1.000 15.96733 222 ALA B N 1
ATOM 1531 C CA . ALA B 1 35 ? 0.02298 2.76810 -27.72076 1.000 16.73481 222 ALA B CA 1
ATOM 1532 C C . ALA B 1 35 ? -0.39080 4.00414 -26.92146 1.000 17.43838 222 ALA B C 1
ATOM 1533 O O . ALA B 1 35 ? 0.46045 4.71361 -26.38616 1.000 19.29115 222 ALA B O 1
ATOM 1535 N N . GLU B 1 36 ? -1.69447 4.26335 -26.79380 1.000 17.53629 223 GLU B N 1
ATOM 1536 C CA . GLU B 1 36 ? -2.08860 5.42427 -25.98990 1.000 17.24150 223 GLU B CA 1
ATOM 1537 C C . GLU B 1 36 ? -1.66602 5.23047 -24.54356 1.000 18.14730 223 GLU B C 1
ATOM 1538 O O . GLU B 1 36 ? -1.15396 6.16463 -23.91225 1.000 18.06395 223 GLU B O 1
ATOM 1544 N N . GLN B 1 37 ? -1.83861 4.00142 -23.99923 1.000 18.86615 224 GLN B N 1
ATOM 1545 C CA . GLN B 1 37 ? -1.38748 3.79121 -22.63744 1.000 18.14497 224 GLN B CA 1
ATOM 1546 C C . GLN B 1 37 ? 0.12493 3.94774 -22.52303 1.000 19.03844 224 GLN B C 1
ATOM 1547 O O . GLN B 1 37 ? 0.61596 4.42915 -21.50121 1.000 20.06853 224 GLN B O 1
ATOM 1553 N N . PHE B 1 38 ? 0.88544 3.54933 -23.54595 1.000 18.09500 225 PHE B N 1
ATOM 1554 C CA . PHE B 1 38 ? 2.32855 3.79599 -23.50332 1.000 18.37401 225 PHE B CA 1
ATOM 1555 C C . PHE B 1 38 ? 2.62510 5.29572 -23.49446 1.000 15.62247 225 PHE B C 1
ATOM 1556 O O . PHE B 1 38 ? 3.45109 5.78067 -22.70141 1.000 16.46910 225 PHE B O 1
ATOM 1564 N N . CYS B 1 39 ? 1.94204 6.05625 -24.34298 1.000 16.99219 226 CYS B N 1
ATOM 1565 C CA . CYS B 1 39 ? 2.18085 7.49686 -24.31817 1.000 18.46525 226 CYS B CA 1
ATOM 1566 C C . CYS B 1 39 ? 1.83923 8.08709 -22.95022 1.000 18.35109 226 CYS B C 1
ATOM 1567 O O . CYS B 1 39 ? 2.58235 8.93355 -22.42523 1.000 18.03645 226 CYS B O 1
ATOM 1570 N N . ILE B 1 40 ? 0.72754 7.64629 -22.34414 1.000 17.72769 227 ILE B N 1
ATOM 1571 C CA . ILE B 1 40 ? 0.39545 8.15219 -21.01266 1.000 15.21370 227 ILE B CA 1
ATOM 1572 C C . ILE B 1 40 ? 1.51810 7.84266 -20.02783 1.000 17.80877 227 ILE B C 1
ATOM 1573 O O . ILE B 1 40 ? 1.86599 8.66890 -19.18448 1.000 18.98438 227 ILE B O 1
ATOM 1578 N N A SER B 1 41 ? 2.09054 6.63361 -20.10788 0.708 19.10254 228 SER B N 1
ATOM 1579 N N B SER B 1 41 ? 2.11512 6.65433 -20.12272 0.292 18.32839 228 SER B N 1
ATOM 1580 C CA A SER B 1 41 ? 3.13523 6.25791 -19.16605 0.708 20.27087 228 SER B CA 1
ATOM 1581 C CA B SER B 1 41 ? 3.21637 6.35768 -19.21709 0.292 18.66992 228 SER B CA 1
ATOM 1582 C C A SER B 1 41 ? 4.35402 7.16513 -19.28470 0.708 20.57980 228 SER B C 1
ATOM 1583 C C B SER B 1 41 ? 4.44678 7.20913 -19.48972 0.292 19.00116 228 SER B C 1
ATOM 1584 O O A SER B 1 41 ? 5.17000 7.22306 -18.35788 0.708 20.76015 228 SER B O 1
ATOM 1585 O O B SER B 1 41 ? 5.37898 7.20078 -18.67735 0.292 20.27797 228 SER B O 1
ATOM 1590 N N A ARG B 1 42 ? 4.47787 7.89481 -20.38581 0.441 19.76574 229 ARG B N 1
ATOM 1591 N N B ARG B 1 42 ? 4.47459 7.93619 -20.60169 0.559 18.21422 229 ARG B N 1
ATOM 1592 C CA A ARG B 1 42 ? 5.59097 8.81201 -20.59598 0.441 22.32437 229 ARG B CA 1
ATOM 1593 C CA B ARG B 1 42 ? 5.55623 8.87077 -20.90038 0.559 20.12613 229 ARG B CA 1
ATOM 1594 C C A ARG B 1 42 ? 5.13706 10.27387 -20.54666 0.441 22.06625 229 ARG B C 1
ATOM 1595 C C B ARG B 1 42 ? 5.10347 10.32363 -20.75380 0.559 21.18359 229 ARG B C 1
ATOM 1596 O O A ARG B 1 42 ? 5.77885 11.15005 -21.13535 0.441 21.88144 229 ARG B O 1
ATOM 1597 O O B ARG B 1 42 ? 5.66932 11.21923 -21.38792 0.559 21.41324 229 ARG B O 1
ATOM 1612 N N A LYS B 1 43 ? 4.03244 10.53675 -19.83428 0.508 20.68360 230 LYS B N 1
ATOM 1613 N N B LYS B 1 43 ? 4.08565 10.56005 -19.91844 0.492 20.52157 230 LYS B N 1
ATOM 1614 C CA A LYS B 1 43 ? 3.44917 11.87819 -19.66812 0.508 22.18895 230 LYS B CA 1
ATOM 1615 C CA B LYS B 1 43 ? 3.51841 11.89686 -19.69466 0.492 23.50944 230 LYS B CA 1
ATOM 1616 C C A LYS B 1 43 ? 3.13546 12.52741 -21.01652 0.508 20.14247 230 LYS B C 1
ATOM 1617 C C B LYS B 1 43 ? 3.10497 12.54955 -21.01135 0.492 21.77385 230 LYS B C 1
ATOM 1618 O O A LYS B 1 43 ? 3.43405 13.70583 -21.25746 0.508 18.86717 230 LYS B O 1
ATOM 1619 O O B LYS B 1 43 ? 3.31518 13.75005 -21.23135 0.492 22.42447 230 LYS B O 1
ATOM 1630 N N . ALA B 1 44 ? 2.49643 11.75535 -21.88824 1.000 18.12810 231 ALA B N 1
ATOM 1631 C CA . ALA B 1 44 ? 2.19365 12.18168 -23.24899 1.000 18.25649 231 ALA B CA 1
ATOM 1632 C C . ALA B 1 44 ? 0.83887 11.60438 -23.65233 1.000 18.29812 231 ALA B C 1
ATOM 1633 O O . ALA B 1 44 ? 0.14490 10.96404 -22.85151 1.000 16.30954 231 ALA B O 1
ATOM 1635 N N . HIS B 1 45 ? 0.50229 11.80393 -24.92354 1.000 17.37722 232 HIS B N 1
ATOM 1636 C CA . HIS B 1 45 ? -0.67529 11.25095 -25.58234 1.000 17.27711 232 HIS B CA 1
ATOM 1637 C C . HIS B 1 45 ? -0.28259 10.92871 -27.01331 1.000 16.92533 232 HIS B C 1
ATOM 1638 O O . HIS B 1 45 ? 0.64046 11.53716 -27.57071 1.000 20.08782 232 HIS B O 1
ATOM 1645 N N . LEU B 1 46 ? -1.00601 9.99873 -27.63512 1.000 16.74298 233 LEU B N 1
ATOM 1646 C CA . LEU B 1 46 ? -0.90599 9.89444 -29.09061 1.000 15.14189 233 LEU B CA 1
ATOM 1647 C C . LEU B 1 46 ? -1.14121 11.26833 -29.69955 1.000 13.79859 233 LEU B C 1
ATOM 1648 O O . LEU B 1 46 ? -2.01628 12.02219 -29.23550 1.000 16.16502 233 LEU B O 1
ATOM 1653 N N . THR B 1 47 ? -0.34849 11.60382 -30.73326 1.000 11.87820 234 THR B N 1
ATOM 1654 C CA . THR B 1 47 ? -0.30462 12.99218 -31.19546 1.000 13.32738 234 THR B CA 1
ATOM 1655 C C . THR B 1 47 ? -1.63542 13.44767 -31.81677 1.000 16.02127 234 THR B C 1
ATOM 1656 O O . THR B 1 47 ? -2.31301 12.69844 -32.53661 1.000 17.63738 234 THR B O 1
ATOM 1660 N N . SER B 1 48 ? -2.02646 14.69656 -31.50847 1.000 14.23950 235 SER B N 1
ATOM 1661 C CA . SER B 1 48 ? -3.01198 15.38808 -32.30829 1.000 15.12436 235 SER B CA 1
ATOM 1662 C C . SER B 1 48 ? -2.30374 16.07459 -33.49080 1.000 14.01715 235 SER B C 1
ATOM 1663 O O . SER B 1 48 ? -1.07166 16.11043 -33.56626 1.000 15.83125 235 SER B O 1
ATOM 1666 N N . VAL B 1 49 ? -3.09218 16.60382 -34.42880 1.000 13.75495 236 VAL B N 1
ATOM 1667 C CA . VAL B 1 49 ? -2.57877 17.29683 -35.61229 1.000 14.54268 236 VAL B CA 1
ATOM 1668 C C . VAL B 1 49 ? -3.34974 18.60069 -35.67497 1.000 16.27196 236 VAL B C 1
ATOM 1669 O O . VAL B 1 49 ? -4.53244 18.60277 -36.03299 1.000 16.87826 236 VAL B O 1
ATOM 1673 N N A SER B 1 50 ? -2.69502 19.70424 -35.33298 0.560 17.29031 237 SER B N 1
ATOM 1674 N N B SER B 1 50 ? -2.68886 19.70374 -35.32278 0.440 17.78454 237 SER B N 1
ATOM 1675 C CA A SER B 1 50 ? -3.42256 20.94829 -35.10745 0.560 18.98515 237 SER B CA 1
ATOM 1676 C CA B SER B 1 50 ? -3.37366 20.96545 -35.06641 0.440 19.95625 237 SER B CA 1
ATOM 1677 C C A SER B 1 50 ? -3.29250 21.94465 -36.24460 0.560 19.14820 237 SER B C 1
ATOM 1678 C C B SER B 1 50 ? -3.14480 22.01745 -36.13958 0.440 19.77678 237 SER B C 1
ATOM 1679 O O A SER B 1 50 ? -4.02473 22.94632 -36.24870 0.560 20.23658 237 SER B O 1
ATOM 1680 O O B SER B 1 50 ? -3.66756 23.13138 -36.00061 0.440 20.90122 237 SER B O 1
ATOM 1685 N N . SER B 1 51 ? -2.38697 21.70904 -37.19384 1.000 18.30011 238 SER B N 1
ATOM 1686 C CA . SER B 1 51 ? -2.13089 22.65537 -38.27997 1.000 19.07970 238 SER B CA 1
ATOM 1687 C C . SER B 1 51 ? -1.60116 21.87055 -39.47070 1.000 18.59522 238 SER B C 1
ATOM 1688 O O . SER B 1 51 ? -1.24313 20.69647 -39.34393 1.000 19.42411 238 SER B O 1
ATOM 1691 N N . GLU B 1 52 ? -1.58258 22.50963 -40.64526 1.000 21.17819 239 GLU B N 1
ATOM 1692 C CA . GLU B 1 52 ? -0.95644 21.85608 -41.80060 1.000 19.50649 239 GLU B CA 1
ATOM 1693 C C . GLU B 1 52 ? 0.52873 21.66699 -41.56036 1.000 19.39615 239 GLU B C 1
ATOM 1694 O O . GLU B 1 52 ? 1.10900 20.65925 -41.98644 1.000 21.88875 239 GLU B O 1
ATOM 1700 N N . SER B 1 53 ? 1.17057 22.65241 -40.91464 1.000 19.40292 240 SER B N 1
ATOM 1701 C CA . SER B 1 53 ? 2.60051 22.53386 -40.62550 1.000 21.11718 240 SER B CA 1
ATOM 1702 C C . SER B 1 53 ? 2.89738 21.29188 -39.80082 1.000 21.13994 240 SER B C 1
ATOM 1703 O O . SER B 1 53 ? 3.88378 20.59356 -40.06766 1.000 23.82372 240 SER B O 1
ATOM 1706 N N . GLU B 1 54 ? 2.08741 21.02968 -38.76885 1.000 18.64718 241 GLU B N 1
ATOM 1707 C CA . GLU B 1 54 ? 2.32203 19.83800 -37.95498 1.000 18.23113 241 GLU B CA 1
ATOM 1708 C C . GLU B 1 54 ? 2.07652 18.57383 -38.75669 1.000 19.83832 241 GLU B C 1
ATOM 1709 O O . GLU B 1 54 ? 2.83883 17.60249 -38.62650 1.000 20.60949 241 GLU B O 1
ATOM 1715 N N . GLN B 1 55 ? 1.02836 18.56482 -39.59484 1.000 17.62099 242 GLN B N 1
ATOM 1716 C CA . GLN B 1 55 ? 0.76872 17.39327 -40.43802 1.000 17.51040 242 GLN B CA 1
ATOM 1717 C C . GLN B 1 55 ? 1.94278 17.11061 -41.36892 1.000 18.63682 242 GLN B C 1
ATOM 1718 O O . GLN B 1 55 ? 2.29530 15.95047 -41.58608 1.000 17.58226 242 GLN B O 1
ATOM 1724 N N . LYS B 1 56 ? 2.54494 18.15755 -41.95753 1.000 20.26507 243 LYS B N 1
ATOM 1725 C CA . LYS B 1 56 ? 3.69154 17.94231 -42.84323 1.000 22.33902 243 LYS B CA 1
ATOM 1726 C C . LYS B 1 56 ? 4.89766 17.36137 -42.10118 1.000 25.89868 243 LYS B C 1
ATOM 1727 O O . LYS B 1 56 ? 5.64193 16.53190 -42.65079 1.000 26.73693 243 LYS B O 1
ATOM 1733 N N . PHE B 1 57 ? 5.14477 17.80431 -40.86746 1.000 25.28402 244 PHE B N 1
ATOM 1734 C CA . PHE B 1 57 ? 6.24578 17.22430 -40.10657 1.000 24.24382 244 PHE B CA 1
ATOM 1735 C C . PHE B 1 57 ? 5.96667 15.75151 -39.82874 1.000 25.43303 244 PHE B C 1
ATOM 1736 O O . PHE B 1 57 ? 6.81874 14.87660 -40.04524 1.000 26.12697 244 PHE B O 1
ATOM 1744 N N . LEU B 1 58 ? 4.74601 15.45855 -39.39938 1.000 18.96956 245 LEU B N 1
ATOM 1745 C CA . LEU B 1 58 ? 4.41314 14.08079 -39.05522 1.000 17.98955 245 LEU B CA 1
ATOM 1746 C C . LEU B 1 58 ? 4.48149 13.15328 -40.26985 1.000 21.32475 245 LEU B C 1
ATOM 1747 O O . LEU B 1 58 ? 4.98273 12.01872 -40.16327 1.000 21.51710 245 LEU B O 1
ATOM 1752 N N . TYR B 1 59 ? 3.95538 13.58475 -41.42662 1.000 22.05477 246 TYR B N 1
ATOM 1753 C CA . TYR B 1 59 ? 3.86255 12.61120 -42.50402 1.000 25.20454 246 TYR B CA 1
ATOM 1754 C C . TYR B 1 59 ? 5.23577 12.33776 -43.08801 1.000 26.48656 246 TYR B C 1
ATOM 1755 O O . TYR B 1 59 ? 5.53115 11.19160 -43.47279 1.000 27.50944 246 TYR B O 1
ATOM 1764 N N . LYS B 1 60 ? 6.09451 13.36213 -43.13344 1.000 26.72836 247 LYS B N 1
ATOM 1765 C CA . LYS B 1 60 ? 7.46546 13.16795 -43.60194 1.000 29.38416 247 LYS B CA 1
ATOM 1766 C C . LYS B 1 60 ? 8.23264 12.22959 -42.68184 1.000 29.68350 247 LYS B C 1
ATOM 1767 O O . LYS B 1 60 ? 8.95398 11.32876 -43.14673 1.000 31.97340 247 LYS B O 1
ATOM 1773 N N . ALA B 1 61 ? 8.07960 12.41348 -41.36739 1.000 28.07790 248 ALA B N 1
ATOM 1774 C CA . ALA B 1 61 ? 8.76519 11.53858 -40.42220 1.000 27.86952 248 ALA B CA 1
ATOM 1775 C C . ALA B 1 61 ? 8.19231 10.12346 -40.43716 1.000 28.36531 248 ALA B C 1
ATOM 1776 O O . 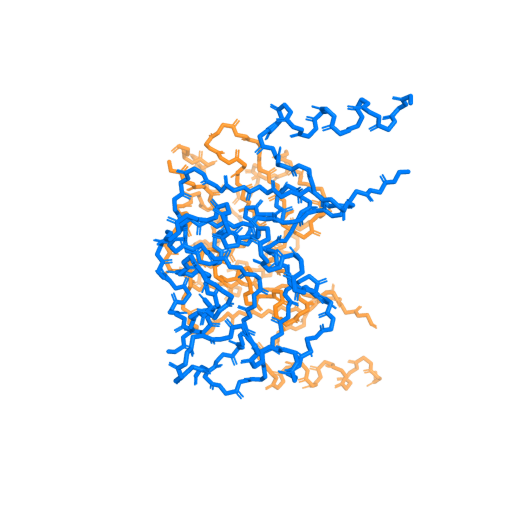ALA B 1 61 ? 8.94063 9.14731 -40.24573 1.000 29.86117 248 ALA B O 1
ATOM 1778 N N . ALA B 1 62 ? 6.88588 9.97767 -40.68648 1.000 25.68135 249 ALA B N 1
ATOM 1779 C CA . ALA B 1 62 ? 6.29039 8.64190 -40.69523 1.000 26.63165 249 ALA B CA 1
ATOM 1780 C C . ALA B 1 62 ? 6.77218 7.81400 -41.88175 1.000 28.97768 249 ALA B C 1
ATOM 1781 O O . ALA B 1 62 ? 6.70434 6.57790 -41.82573 1.000 30.65722 249 ALA B O 1
ATOM 1783 N N . ASP B 1 63 ? 7.20986 8.47327 -42.96318 1.000 30.56175 250 ASP B N 1
ATOM 1784 C CA . ASP B 1 63 ? 7.95698 7.82809 -44.04323 1.000 35.78551 250 ASP B CA 1
ATOM 1785 C C . ASP B 1 63 ? 7.12721 6.75110 -44.74852 1.000 36.20862 250 ASP B C 1
ATOM 1786 O O . ASP B 1 63 ? 7.65130 5.73000 -45.18828 1.000 38.74418 250 ASP B O 1
ATOM 1791 N N . GLY B 1 64 ? 5.82097 6.97758 -44.86831 1.000 33.79981 251 GLY B N 1
ATOM 1792 C CA . GLY B 1 64 ? 4.98715 6.02149 -45.56740 1.000 34.20588 251 GLY B CA 1
ATOM 1793 C C . GLY B 1 64 ? 4.77483 4.70238 -44.85505 1.000 35.26146 251 GLY B C 1
ATOM 1794 O O . GLY B 1 64 ? 4.33717 3.74043 -45.50219 1.000 38.23466 251 GLY B O 1
ATOM 1795 N N . ILE B 1 65 ? 5.08640 4.62443 -43.56610 1.000 32.11859 252 ILE B N 1
ATOM 1796 C CA . ILE B 1 65 ? 4.82357 3.45881 -42.71336 1.000 30.56477 252 ILE B CA 1
ATOM 1797 C C . ILE B 1 65 ? 3.64319 3.80014 -41.81065 1.000 28.98035 252 ILE B C 1
ATOM 1798 O O . ILE B 1 65 ? 3.64319 4.87370 -41.19378 1.000 28.40659 252 ILE B O 1
ATOM 1803 N N . PRO B 1 66 ? 2.63442 2.93401 -41.68368 1.000 28.79417 253 PRO B N 1
ATOM 1804 C CA . PRO B 1 66 ? 1.47561 3.29416 -40.84913 1.000 26.14524 253 PRO B CA 1
ATOM 1805 C C . PRO B 1 66 ? 1.90122 3.59571 -39.41926 1.000 23.24807 253 PRO B C 1
ATOM 1806 O O . PRO B 1 66 ? 2.63995 2.82576 -38.78809 1.000 24.58654 253 PRO B O 1
ATOM 1810 N N . HIS B 1 67 ? 1.42201 4.72761 -38.90735 1.000 20.97037 254 HIS B N 1
ATOM 1811 C CA . HIS B 1 67 ? 1.69615 5.17603 -37.54741 1.000 19.87852 254 HIS B CA 1
ATOM 1812 C C . HIS B 1 67 ? 0.38036 5.62624 -36.93268 1.000 18.45973 254 HIS B C 1
ATOM 1813 O O . HIS B 1 67 ? -0.27463 6.49955 -37.49198 1.000 20.92665 254 HIS B O 1
ATOM 1820 N N . TRP B 1 68 ? 0.00181 5.05898 -35.78579 1.000 17.32345 255 TRP B N 1
ATOM 1821 C CA . TRP B 1 68 ? -1.18300 5.54464 -35.07983 1.000 15.94887 255 TRP B CA 1
ATOM 1822 C C . TRP B 1 68 ? -1.03086 7.00825 -34.68205 1.000 18.29649 255 TRP B C 1
ATOM 1823 O O . TRP B 1 68 ? 0.04017 7.43680 -34.24097 1.000 19.16421 255 TRP B O 1
ATOM 1834 N N . ILE B 1 69 ? -2.12348 7.76889 -34.78988 1.000 16.55466 256 ILE B N 1
ATOM 1835 C CA . ILE B 1 69 ? -2.15063 9.10311 -34.18866 1.000 16.14582 256 ILE B CA 1
ATOM 1836 C C . ILE B 1 69 ? -3.32526 9.10529 -33.22325 1.000 15.27362 256 ILE B C 1
ATOM 1837 O O . ILE B 1 69 ? -4.02428 8.09846 -33.11299 1.000 16.03546 256 ILE B O 1
ATOM 1842 N N . GLY B 1 70 ? -3.57752 10.22472 -32.52360 1.000 13.13379 257 GLY B N 1
ATOM 1843 C CA . GLY B 1 70 ? -4.48820 10.13824 -31.39936 1.000 13.66945 257 GLY B CA 1
ATOM 1844 C C . GLY B 1 70 ? -5.94295 10.45567 -31.67667 1.000 16.54889 257 GLY B C 1
ATOM 1845 O O . GLY B 1 70 ? -6.64211 10.94598 -30.77072 1.000 18.80075 257 GLY B O 1
ATOM 1846 N N . LEU B 1 71 ? -6.40931 10.19949 -32.90373 1.000 15.33702 258 LEU B N 1
ATOM 1847 C CA . LEU B 1 71 ? -7.80785 10.42486 -33.29076 1.000 14.52288 258 LEU B CA 1
ATOM 1848 C C . LEU B 1 71 ? -8.55959 9.10551 -33.23823 1.000 17.53283 258 LEU B C 1
ATOM 1849 O O . LEU B 1 71 ? -8.10280 8.10407 -33.79846 1.000 20.04986 258 LEU B O 1
ATOM 1854 N N . THR B 1 72 ? -9.72398 9.10830 -32.60341 1.000 16.26198 259 THR B N 1
ATOM 1855 C CA . THR B 1 72 ? -10.50241 7.87848 -32.51000 1.000 18.12678 259 THR B CA 1
ATOM 1856 C C . THR B 1 72 ? -11.96128 8.26247 -32.61361 1.000 20.93362 259 THR B C 1
ATOM 1857 O O . THR B 1 72 ? -12.34665 9.40771 -32.36719 1.000 18.70484 259 THR B O 1
ATOM 1861 N N . LYS B 1 73 ? -12.75144 7.29361 -33.02970 1.000 26.44586 260 LYS B N 1
ATOM 1862 C CA . LYS B 1 73 ? -14.18384 7.43820 -33.18672 1.000 27.77705 260 LYS B CA 1
ATOM 1863 C C . LYS B 1 73 ? -14.83824 6.77298 -31.99097 1.000 31.25894 260 LYS B C 1
ATOM 1864 O O . LYS B 1 73 ? -14.51382 5.62673 -31.64492 1.000 31.23558 260 LYS B O 1
ATOM 1870 N N . ALA B 1 74 ? -15.75545 7.49088 -31.37575 1.000 32.17858 261 ALA B N 1
ATOM 1871 C CA . ALA B 1 74 ? -16.50226 7.03499 -30.21346 1.000 31.85098 261 ALA B CA 1
ATOM 1872 C C . ALA B 1 74 ? -17.46908 5.95867 -30.69054 1.000 33.21246 261 ALA B C 1
ATOM 1873 O O . ALA B 1 74 ? -18.66308 6.18971 -30.90800 1.000 35.79017 261 ALA B O 1
ATOM 1875 N N . GLY B 1 75 ? -16.93575 4.75775 -30.88516 1.000 32.00691 262 GLY B N 1
ATOM 1876 C CA . GLY B 1 75 ? -17.71429 3.71238 -31.51352 1.000 34.55160 262 GLY B CA 1
ATOM 1877 C C . GLY B 1 75 ? -18.05831 4.02545 -32.95588 1.000 38.18650 262 GLY B C 1
ATOM 1878 O O . GLY B 1 75 ? -17.80925 5.13662 -33.43494 1.000 41.57335 262 GLY B O 1
ATOM 1879 N N . SER B 1 76 ? -18.66554 3.06662 -33.65584 1.000 38.44553 263 SER B N 1
ATOM 1880 C CA . SER B 1 76 ? -18.83289 3.17968 -35.10465 1.000 38.89148 263 SER B CA 1
ATOM 1881 C C . SER B 1 76 ? -19.73112 4.33920 -35.51660 1.000 37.49580 263 SER B C 1
ATOM 1882 O O . SER B 1 76 ? -19.70535 4.73875 -36.68416 1.000 37.48043 263 SER B O 1
ATOM 1885 N N . GLU B 1 77 ? -20.50376 4.90048 -34.58809 1.000 34.38882 264 GLU B N 1
ATOM 1886 C CA . GLU B 1 77 ? -21.51870 5.89528 -34.90788 1.000 31.62455 264 GLU B CA 1
ATOM 1887 C C . GLU B 1 77 ? -21.22097 7.27460 -34.33326 1.000 31.44274 264 GLU B C 1
ATOM 1888 O O . GLU B 1 77 ? -22.01926 8.19991 -34.52944 1.000 34.89567 264 GLU B O 1
ATOM 1894 N N . GLY B 1 78 ? -20.12889 7.44425 -33.60410 1.000 29.92212 265 GLY B N 1
ATOM 1895 C CA . GLY B 1 78 ? -19.83986 8.72527 -32.98777 1.000 28.96971 265 GLY B CA 1
ATOM 1896 C C . GLY B 1 78 ? -19.04497 9.64977 -33.89852 1.000 30.37505 265 GLY B C 1
ATOM 1897 O O . GLY B 1 78 ? -18.76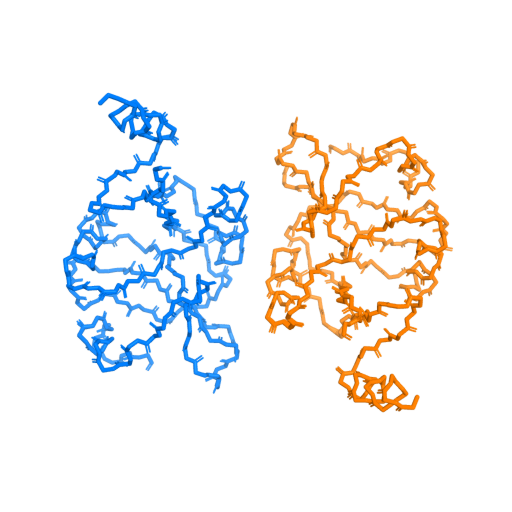796 9.35176 -35.05853 1.000 34.08824 265 GLY B O 1
ATOM 1898 N N . ASP B 1 79 ? -18.68298 10.80161 -33.34832 1.000 25.95345 266 ASP B N 1
ATOM 1899 C CA . ASP B 1 79 ? -17.75642 11.72153 -34.00147 1.000 25.78554 266 ASP B CA 1
ATOM 1900 C C . ASP B 1 79 ? -16.32066 11.36503 -33.64572 1.000 23.74396 266 ASP B C 1
ATOM 1901 O O . ASP B 1 79 ? -16.04774 10.71376 -32.63958 1.000 26.72049 266 ASP B O 1
ATOM 1906 N N . TRP B 1 80 ? -15.39174 11.81900 -34.48308 1.000 18.71222 267 TRP B N 1
ATOM 1907 C CA . TRP B 1 80 ? -13.97295 11.67530 -34.18217 1.000 18.00640 267 TRP B CA 1
ATOM 1908 C C . TRP B 1 80 ? -13.53316 12.72610 -33.16241 1.000 18.49489 267 TRP B C 1
ATOM 1909 O O . TRP B 1 80 ? -14.06975 13.84199 -33.13163 1.000 20.43960 267 TRP B O 1
ATOM 1920 N N . TYR B 1 81 ? -12.57096 12.35604 -32.31087 1.000 17.67434 268 TYR B N 1
ATOM 1921 C CA . TYR B 1 81 ? -12.02423 13.28792 -31.32862 1.000 18.86063 268 TYR B CA 1
ATOM 1922 C C . TYR B 1 81 ? -10.56933 12.93240 -31.01035 1.000 17.75614 268 TYR B C 1
ATOM 1923 O O . TYR B 1 81 ? -10.12463 11.79357 -31.21301 1.000 17.85432 268 TYR B O 1
ATOM 1932 N N . TRP B 1 82 ? -9.83180 13.92961 -30.50284 1.000 15.95382 269 TRP B N 1
ATOM 1933 C CA . TRP B 1 82 ? -8.44187 13.76566 -30.07295 1.000 14.56784 269 TRP B CA 1
ATOM 1934 C C . TRP B 1 82 ? -8.36487 13.29633 -28.62617 1.000 16.49902 269 TRP B C 1
ATOM 1935 O O . TRP B 1 82 ? -8.97100 13.89776 -27.72909 1.000 17.03570 269 TRP B O 1
ATOM 1946 N N . VAL B 1 83 ? -7.56406 12.25783 -28.39147 1.000 14.52207 270 VAL B N 1
ATOM 1947 C CA . VAL B 1 83 ? -7.43515 11.75672 -27.03656 1.000 18.90815 270 VAL B CA 1
ATOM 1948 C C . VAL B 1 83 ? -6.71195 12.76612 -26.13061 1.000 18.17870 270 VAL B C 1
ATOM 1949 O O . VAL B 1 83 ? -6.87417 12.72238 -24.90412 1.000 18.50355 270 VAL B O 1
ATOM 1953 N N . ASP B 1 84 ? -5.97323 13.73397 -26.69465 1.000 17.25219 271 ASP B N 1
ATOM 1954 C CA . ASP B 1 84 ? -5.30879 14.73008 -25.85379 1.000 19.10738 271 ASP B CA 1
ATOM 1955 C C . ASP B 1 84 ? -6.22826 15.89310 -25.46936 1.000 20.06481 271 ASP B C 1
ATOM 1956 O O . ASP B 1 84 ? -5.76419 16.84713 -24.82295 1.000 19.44565 271 ASP B O 1
ATOM 1961 N N A GLN B 1 85 ? -7.50768 15.82573 -25.84514 0.549 19.56795 272 GLN B N 1
ATOM 1962 N N B GLN B 1 85 ? -7.50654 15.83145 -25.84645 0.451 19.07581 272 GLN B N 1
ATOM 1963 C CA A GLN B 1 85 ? -8.54411 16.77176 -25.43964 0.549 21.86853 272 GLN B CA 1
ATOM 1964 C CA B GLN B 1 85 ? -8.55957 16.76393 -25.44655 0.451 20.25858 272 GLN B CA 1
ATOM 1965 C C A GLN B 1 85 ? -8.34950 18.16512 -26.03583 0.549 22.74926 272 GLN B C 1
ATOM 1966 C C B GLN B 1 85 ? -8.45640 18.12628 -26.12136 0.451 22.18814 272 GLN B C 1
ATOM 1967 O O A GLN B 1 85 ? -8.86509 19.14689 -25.49599 0.549 24.46890 272 GLN B O 1
ATOM 1968 O O B GLN B 1 85 ? -9.14796 19.05919 -25.70970 0.451 23.50007 272 GLN B O 1
ATOM 1979 N N . THR B 1 86 ? -7.62305 18.27842 -27.14192 1.000 21.38840 273 THR B N 1
ATOM 1980 C CA . THR B 1 86 ? -7.76435 19.44478 -28.00819 1.000 21.79448 273 THR B CA 1
ATOM 1981 C C . THR B 1 86 ? -8.99269 19.23768 -28.90025 1.000 20.63741 273 THR B C 1
ATOM 1982 O O . THR B 1 86 ? -9.40586 18.10546 -29.16525 1.000 22.24360 273 THR B O 1
ATOM 1986 N N A SER B 1 87 ? -9.59713 20.33991 -29.33992 0.548 19.76880 274 SER B N 1
ATOM 1987 N N B SER B 1 87 ? -9.59809 20.34405 -29.33073 0.452 20.19080 274 SER B N 1
ATOM 1988 C CA A SER B 1 87 ? -10.82169 20.24823 -30.13308 0.548 20.62242 274 SER B CA 1
ATOM 1989 C CA B SER B 1 87 ? -10.80550 20.25358 -30.14665 0.452 21.16827 274 SER B CA 1
ATOM 1990 C C A SER B 1 87 ? -10.51820 19.83437 -31.57042 0.548 20.29140 274 SER B C 1
ATOM 1991 C C B SER B 1 87 ? -10.46806 19.78542 -31.55690 0.452 21.09314 274 SER B C 1
ATOM 1992 O O A SER B 1 87 ? -9.66665 20.43962 -32.23371 0.548 22.04255 274 SER B O 1
ATOM 1993 O O B SER B 1 87 ? -9.54034 20.30334 -32.18935 0.452 23.27077 274 SER B O 1
ATOM 1998 N N . PHE B 1 88 ? -11.23869 18.81991 -32.05917 1.000 19.47755 275 PHE B N 1
ATOM 1999 C CA . PHE B 1 88 ? -11.03451 18.29745 -33.41242 1.000 17.38238 275 PHE B CA 1
ATOM 2000 C C . PHE B 1 88 ? -11.73357 19.19176 -34.43116 1.000 19.23737 275 PHE B C 1
ATOM 2001 O O . PHE B 1 88 ? -12.92447 19.50667 -34.28510 1.000 23.85680 275 PHE B O 1
ATOM 2009 N N . ASN B 1 89 ? -10.96842 19.63250 -35.44278 1.000 16.46085 276 ASN B N 1
ATOM 2010 C CA . ASN B 1 89 ? -11.43379 20.47085 -36.54770 1.000 17.40628 276 ASN B CA 1
ATOM 2011 C C . ASN B 1 89 ? -11.78017 19.55900 -37.72006 1.000 17.94876 276 ASN B C 1
ATOM 2012 O O . ASN B 1 89 ? -10.91908 19.21132 -38.55159 1.000 16.85022 276 ASN B O 1
ATOM 2017 N N . LYS B 1 90 ? -13.06662 19.18703 -37.80531 1.000 19.95670 277 LYS B N 1
ATOM 2018 C CA . LYS B 1 90 ? -13.43882 18.19436 -38.80059 1.000 20.02315 277 LYS B CA 1
ATOM 2019 C C . LYS B 1 90 ? -13.41033 18.77626 -40.21141 1.000 18.93674 277 LYS B C 1
ATOM 2020 O O . LYS B 1 90 ? -13.15104 18.04530 -41.17061 1.000 19.81029 277 LYS B O 1
ATOM 2026 N N . GLU B 1 91 ? -13.57707 20.09353 -40.34892 1.000 17.47708 278 GLU B N 1
ATOM 2027 C CA . GLU B 1 91 ? -13.55449 20.70274 -41.66932 1.000 18.75673 278 GLU B CA 1
ATOM 2028 C C . GLU B 1 91 ? -12.14940 20.70767 -42.24978 1.000 17.89205 278 GLU B C 1
ATOM 2029 O O . GLU B 1 91 ? -11.96457 20.46640 -43.44637 1.000 20.24118 278 GLU B O 1
ATOM 2035 N N . GLN B 1 92 ? -11.14547 21.00155 -41.43044 1.000 17.60108 279 GLN B N 1
ATOM 2036 C CA . GLN B 1 92 ? -9.78084 20.94783 -41.93216 1.000 16.20331 279 GLN B CA 1
ATOM 2037 C C . GLN B 1 92 ? -9.36560 19.51616 -42.22073 1.000 17.54880 279 GLN B C 1
ATOM 2038 O O . GLN B 1 92 ? -8.48966 19.28189 -43.07153 1.000 19.17374 279 GLN B O 1
ATOM 2044 N N . SER B 1 93 ? -9.98117 18.54956 -41.54519 1.000 15.67643 280 SER B N 1
ATOM 2045 C CA . SER B 1 93 ? -9.53256 17.17592 -41.74400 1.000 15.88915 280 SER B CA 1
ATOM 2046 C C . SER B 1 93 ? -9.80265 16.69274 -43.14845 1.000 19.40474 280 SER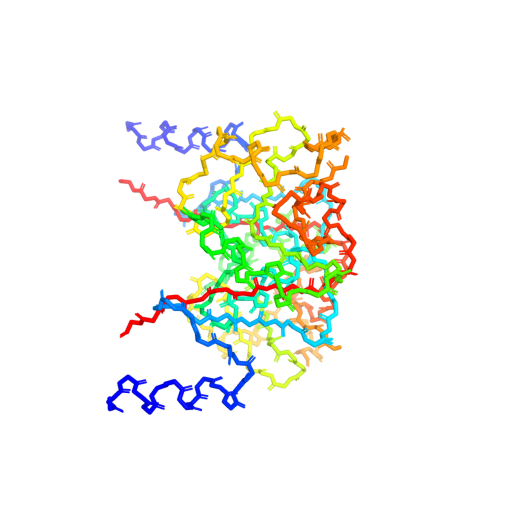 B C 1
ATOM 2047 O O . SER B 1 93 ? -9.23536 15.66370 -43.55448 1.000 20.48279 280 SER B O 1
ATOM 2050 N N A ARG B 1 94 ? -10.67201 17.38835 -43.89648 0.430 20.78914 281 ARG B N 1
ATOM 2051 N N B ARG B 1 94 ? -10.65029 17.38982 -43.90534 0.570 21.53171 281 ARG B N 1
ATOM 2052 C CA A ARG B 1 94 ? -10.84518 17.08321 -45.31503 0.430 22.35538 281 ARG B CA 1
ATOM 2053 C CA B ARG B 1 94 ? -10.83358 17.01612 -45.30152 0.570 23.66102 281 ARG B CA 1
ATOM 2054 C C A ARG B 1 94 ? -9.51558 17.11924 -46.05796 0.430 19.97036 281 ARG B C 1
ATOM 2055 C C B ARG B 1 94 ? -9.55090 17.19127 -46.11624 0.570 20.40726 281 ARG B C 1
ATOM 2056 O O A ARG B 1 94 ? -9.31932 16.37940 -47.03546 0.430 22.60413 281 ARG B O 1
ATOM 2057 O O B ARG B 1 94 ? -9.42379 16.59838 -47.20188 0.570 23.50385 281 ARG B O 1
ATOM 2072 N N . ARG B 1 95 ? -8.59766 17.97035 -45.61131 1.000 18.94799 282 ARG B N 1
ATOM 2073 C CA . ARG B 1 95 ? -7.28747 18.10378 -46.22626 1.000 19.05364 282 ARG B CA 1
ATOM 2074 C C . ARG B 1 95 ? -6.31241 17.03394 -45.76182 1.000 17.24833 282 ARG B C 1
ATOM 2075 O O . ARG B 1 95 ? -5.22857 16.94756 -46.33895 1.000 19.67049 282 ARG B O 1
ATOM 2083 N N . PHE B 1 96 ? -6.67542 16.20902 -44.75206 1.000 17.31635 283 PHE B N 1
ATOM 2084 C CA . PHE B 1 96 ? -5.75939 15.21746 -44.17988 1.000 16.50995 283 PHE B CA 1
ATOM 2085 C C . PHE B 1 96 ? -6.17913 13.76945 -44.41275 1.000 16.33873 283 PHE B C 1
ATOM 2086 O O . PHE B 1 96 ? -5.30218 12.88385 -44.48131 1.000 19.18681 283 PHE B O 1
ATOM 2094 N N . TRP B 1 97 ? -7.48631 13.49162 -44.52868 1.000 16.85849 284 TRP B N 1
ATOM 2095 C CA . TRP B 1 97 ? -7.92622 12.12736 -44.82742 1.000 19.36178 284 TRP B CA 1
ATOM 2096 C C . TRP B 1 97 ? -7.52257 11.73827 -46.24027 1.000 18.86877 284 TRP B C 1
ATOM 2097 O O . TRP B 1 97 ? -7.68281 12.51315 -47.17760 1.000 24.64230 284 TRP B O 1
ATOM 2108 N N . ILE B 1 98 ? -7.01323 10.51890 -46.39359 1.000 18.39024 285 ILE B N 1
ATOM 2109 C CA . ILE B 1 98 ? -6.88168 9.93827 -47.73334 1.000 21.14768 285 ILE B CA 1
ATOM 2110 C C . ILE B 1 98 ? -8.25327 9.95062 -48.39188 1.000 25.24529 285 ILE B C 1
ATOM 2111 O O . ILE B 1 98 ? -9.24721 9.63159 -47.72133 1.000 26.55583 285 ILE B O 1
ATOM 2116 N N . PRO B 1 99 ? -8.39819 10.38156 -49.64674 1.000 26.75749 286 PRO B N 1
ATOM 2117 C CA . PRO B 1 99 ? -9.74717 10.47566 -50.22561 1.000 28.11867 286 PRO B CA 1
ATOM 2118 C C . PRO B 1 99 ? -10.48467 9.14883 -50.11072 1.000 27.65528 286 PRO B C 1
ATOM 2119 O O . PRO B 1 99 ? -9.89423 8.07637 -50.24757 1.000 26.64874 286 PRO B O 1
ATOM 2123 N N . GLY B 1 100 ? -11.77465 9.22234 -49.79216 1.000 29.17027 287 GLY B N 1
ATOM 2124 C CA . GLY B 1 100 ? -12.53934 8.04487 -49.44699 1.000 29.90886 287 GLY B CA 1
ATOM 2125 C C . GLY B 1 100 ? -12.51040 7.68875 -47.97434 1.000 30.83231 287 GLY B C 1
ATOM 2126 O O . GLY B 1 100 ? -13.34954 6.89311 -47.52094 1.000 33.64938 287 GLY B O 1
ATOM 2127 N N . GLU B 1 101 ? -11.55738 8.22795 -47.21716 1.000 29.44171 288 GLU B N 1
ATOM 2128 C CA . GLU B 1 101 ? -11.53127 8.01392 -45.77708 1.000 27.53905 288 GLU B CA 1
ATOM 2129 C C . GLU B 1 101 ? -12.24600 9.15510 -45.06830 1.000 26.22942 288 GLU B C 1
ATOM 2130 O O . GLU B 1 101 ? -12.35837 10.26126 -45.60782 1.000 25.38670 288 GLU B O 1
ATOM 2136 N N . PRO B 1 102 ? -12.77041 8.91294 -43.85807 1.000 28.06986 289 PRO B N 1
ATOM 2137 C CA . PRO B 1 102 ? -12.77940 7.62626 -43.14173 1.000 31.75335 289 PRO B CA 1
ATOM 2138 C C . PRO B 1 102 ? -13.68856 6.62744 -43.85660 1.000 35.50470 289 PRO B C 1
ATOM 2139 O O . PRO B 1 102 ? -14.78073 6.98073 -44.27219 1.000 30.82166 289 PRO B O 1
ATOM 2143 N N . ASN B 1 103 ? -13.22815 5.38295 -44.03920 1.000 43.52185 290 ASN B N 1
ATOM 2144 C CA . ASN B 1 103 ? -14.00477 4.38317 -44.77896 1.000 46.04331 290 ASN B CA 1
ATOM 2145 C C . ASN B 1 103 ? -15.22236 3.89980 -43.99700 1.000 47.66054 290 ASN B C 1
ATOM 2146 O O . ASN B 1 103 ? -16.23086 3.50960 -44.60544 1.000 46.65204 290 ASN B O 1
ATOM 2151 N N . ASN B 1 104 ? -15.14405 3.89536 -42.66932 1.000 49.47087 291 ASN B N 1
ATOM 2152 C CA . ASN B 1 104 ? -16.27742 3.53494 -41.81399 1.000 53.51989 291 ASN B CA 1
ATOM 2153 C C . ASN B 1 104 ? -16.83851 2.14337 -42.12552 1.000 55.69075 291 ASN B C 1
ATOM 2154 O O . ASN B 1 104 ? -16.08344 1.18702 -42.31731 1.000 57.46444 291 ASN B O 1
ATOM 2159 N N . ASN B 1 108 ? -16.54735 -2.16916 -36.52553 1.000 54.10645 295 ASN B N 1
ATOM 2160 C CA . ASN B 1 108 ? -15.50700 -2.38936 -35.52969 1.000 54.23605 295 ASN B CA 1
ATOM 2161 C C . ASN B 1 108 ? -15.27066 -1.09857 -34.74095 1.000 50.23472 295 ASN B C 1
ATOM 2162 O O . ASN B 1 108 ? -16.12597 -0.21008 -34.71828 1.000 52.94069 295 ASN B O 1
ATOM 2167 N N A GLU B 1 109 ? -14.12414 -1.01820 -34.07069 0.402 46.28245 296 GLU B N 1
ATOM 2168 N N B GLU B 1 109 ? -14.11648 -1.02475 -34.08299 0.598 45.29554 296 GLU B N 1
ATOM 2169 C CA A GLU B 1 109 ? -13.63679 0.22623 -33.49898 0.402 42.31487 296 GLU B CA 1
ATOM 2170 C CA B GLU B 1 109 ? -13.60425 0.19881 -33.48851 0.598 40.40509 296 GLU B CA 1
ATOM 2171 C C A GLU B 1 109 ? -12.75685 0.93398 -34.52043 0.402 38.41539 296 GLU B C 1
ATOM 2172 C C B GLU B 1 109 ? -12.75417 0.92883 -34.52470 0.598 37.46420 296 GLU B C 1
ATOM 2173 O O A GLU B 1 109 ? -12.13612 0.29982 -35.37650 0.402 38.95672 296 GLU B O 1
ATOM 2174 O O B GLU B 1 109 ? -12.16082 0.30558 -35.40741 0.598 37.71460 296 GLU B O 1
ATOM 2185 N N . HIS B 1 110 ? -12.70895 2.26058 -34.42801 1.000 33.70064 297 HIS B N 1
ATOM 2186 C CA . HIS B 1 110 ? -12.14584 3.08845 -35.49044 1.000 28.18309 297 HIS B CA 1
ATOM 2187 C C . HIS B 1 110 ? -11.08622 4.02607 -34.95076 1.000 21.22679 297 HIS B C 1
ATOM 2188 O O . HIS B 1 110 ? -11.34391 4.77933 -34.00811 1.000 21.61443 297 HIS B O 1
ATOM 2195 N N . CYS B 1 111 ? -9.90623 3.99393 -35.56916 1.000 21.23360 298 CYS B N 1
ATOM 2196 C CA . CYS B 1 111 ? -8.74604 4.74245 -35.10989 1.000 20.87206 298 CYS B CA 1
ATOM 2197 C C . CYS B 1 111 ? -7.97847 5.24600 -36.32643 1.000 20.08401 298 CYS B C 1
ATOM 2198 O O . CYS B 1 111 ? -7.93259 4.57040 -37.35572 1.000 20.56740 298 CYS B O 1
ATOM 2201 N N . ALA B 1 112 ? -7.39849 6.43987 -36.23733 1.000 17.25545 299 ALA B N 1
ATOM 2202 C CA . ALA B 1 112 ? -6.69913 7.01674 -37.38787 1.000 17.40814 299 ALA B CA 1
ATOM 2203 C C . ALA B 1 112 ? -5.20683 6.72409 -37.34457 1.000 19.25598 299 ALA B C 1
ATOM 2204 O O . ALA B 1 112 ? -4.58026 6.76894 -36.27683 1.000 19.91178 299 ALA B O 1
ATOM 2206 N N . ASN B 1 113 ? -4.64406 6.42006 -38.51911 1.000 15.51836 300 ASN B N 1
ATOM 2207 C CA . ASN B 1 113 ? -3.20680 6.26686 -38.65327 1.000 17.17139 300 ASN B CA 1
ATOM 2208 C C . ASN B 1 113 ? -2.74351 6.99719 -39.90495 1.000 17.22031 300 ASN B C 1
ATOM 2209 O O . ASN B 1 113 ? -3.44989 7.05549 -40.92176 1.000 19.02012 300 ASN B O 1
ATOM 2214 N N . ILE B 1 114 ? -1.54595 7.55263 -39.82480 1.000 14.61329 301 ILE B N 1
ATOM 2215 C CA . ILE B 1 114 ? -0.91164 8.17053 -40.98006 1.000 18.94198 301 ILE B CA 1
ATOM 2216 C C . ILE B 1 114 ? -0.18570 7.07297 -41.72748 1.000 21.91994 301 ILE B C 1
ATOM 2217 O O . ILE B 1 114 ? 0.58027 6.31474 -41.12612 1.000 25.17999 301 ILE B O 1
ATOM 2222 N N . ARG B 1 115 ? -0.40696 6.98295 -43.02955 1.000 24.54611 302 ARG B N 1
ATOM 2223 C CA . ARG B 1 115 ? 0.21247 5.88291 -43.75664 1.000 26.93056 302 ARG B CA 1
ATOM 2224 C C . ARG B 1 115 ? 0.70362 6.23365 -45.14965 1.000 32.14084 302 ARG B C 1
ATOM 2225 O O . ARG B 1 115 ? 1.22775 5.35197 -45.83658 1.000 33.87154 302 ARG B O 1
ATOM 2233 N N . VAL B 1 116 ? 0.57136 7.46858 -45.60006 1.000 34.25259 303 VAL B N 1
ATOM 2234 C CA . VAL B 1 116 ? 1.23415 7.81295 -46.84528 1.000 39.45649 303 VAL B CA 1
ATOM 2235 C C . VAL B 1 116 ? 2.04798 9.06858 -46.62014 1.000 39.80147 303 VAL B C 1
ATOM 2236 O O . VAL B 1 116 ? 1.82213 9.83129 -45.67844 1.000 38.95624 303 VAL B O 1
ATOM 2240 N N . SER B 1 117 ? 3.03545 9.25517 -47.48867 1.000 42.30150 304 SER B N 1
ATOM 2241 C CA . SER B 1 117 ? 3.93179 10.40166 -47.37740 1.000 42.97666 304 SER B CA 1
ATOM 2242 C C . SER B 1 117 ? 3.38382 11.58003 -48.19307 1.000 41.88850 304 SER B C 1
ATOM 2243 O O . SER B 1 117 ? 4.03646 12.12977 -49.09048 1.000 42.53099 304 SER B O 1
ATOM 2246 N N . ALA B 1 118 ? 2.14690 11.95457 -47.86207 1.000 38.74119 305 ALA B N 1
ATOM 2247 C CA . ALA B 1 118 ? 1.44241 13.06125 -48.49274 1.000 35.99868 305 ALA B CA 1
ATOM 2248 C C . ALA B 1 118 ? 0.60468 13.78833 -47.44645 1.000 32.91101 305 ALA B C 1
ATOM 2249 O O . ALA B 1 118 ? 0.38138 13.28815 -46.33601 1.000 31.91711 305 ALA B O 1
ATOM 2251 N N . LEU B 1 119 ? 0.12214 14.98256 -47.81359 1.000 29.03065 306 LEU B N 1
ATOM 2252 C CA . LEU B 1 119 ? -0.76550 15.72072 -46.91059 1.000 26.88193 306 LEU B CA 1
ATOM 2253 C C . LEU B 1 119 ? -2.03057 14.92472 -46.58495 1.000 25.25122 306 LEU B C 1
ATOM 2254 O O . LEU B 1 119 ? -2.44521 14.84050 -45.41390 1.000 22.66014 306 LEU B O 1
ATOM 2259 N N . LYS B 1 120 ? -2.68303 14.37113 -47.61566 1.000 24.22109 307 LYS B N 1
ATOM 2260 C CA . LYS B 1 120 ? -3.81671 13.46205 -47.42621 1.000 24.91712 307 LYS B CA 1
ATOM 2261 C C . LYS B 1 120 ? -3.23530 12.08881 -47.13559 1.000 22.21554 307 LYS B C 1
ATOM 2262 O O . LYS B 1 120 ? -2.88862 11.32055 -48.04536 1.000 24.67533 307 LYS B O 1
ATOM 2268 N N . SER B 1 121 ? -3.09246 11.80635 -45.84405 1.000 20.25773 308 SER B N 1
ATOM 2269 C CA . SER B 1 121 ? -2.45245 10.58456 -45.38147 1.000 20.79431 308 SER B CA 1
ATOM 2270 C C . SER B 1 121 ? -3.17300 9.81673 -44.27854 1.000 20.46002 308 SER B C 1
ATOM 2271 O O . SER B 1 121 ? -2.69819 8.73114 -43.91470 1.000 18.93221 308 SER B O 1
ATOM 2274 N N . TRP B 1 122 ? -4.28989 10.30504 -43.73978 1.000 19.09655 309 TRP B N 1
ATOM 2275 C CA . TRP B 1 122 ? -4.92992 9.56477 -42.64447 1.000 17.57337 309 TRP B CA 1
ATOM 2276 C C . TRP B 1 122 ? -5.79851 8.43105 -43.17276 1.000 18.69976 309 TRP B C 1
ATOM 2277 O O . TRP B 1 122 ? -6.62913 8.62113 -44.07147 1.000 21.49960 309 TRP B O 1
ATOM 2288 N N . ASN B 1 123 ? -5.68225 7.27628 -42.52913 1.000 19.23462 310 ASN B N 1
ATOM 2289 C CA . ASN B 1 123 ? -6.49842 6.10885 -42.81584 1.000 19.04275 310 ASN B CA 1
ATOM 2290 C C . ASN B 1 123 ? -7.32125 5.76594 -41.57361 1.000 17.98750 310 ASN B C 1
ATOM 2291 O O . ASN B 1 123 ? -6.85084 5.93184 -40.43925 1.000 19.66574 310 ASN B O 1
ATOM 2296 N N . ASP B 1 124 ? -8.55162 5.31563 -41.78395 1.000 18.90457 311 ASP B N 1
ATOM 2297 C CA . ASP B 1 124 ? -9.39974 4.82044 -40.69450 1.000 19.83203 311 ASP B CA 1
ATOM 2298 C C . ASP B 1 124 ? -9.20064 3.30757 -40.61675 1.000 23.93775 311 ASP B C 1
ATOM 2299 O O . ASP B 1 124 ? -9.59163 2.57445 -41.53840 1.000 28.38534 311 ASP B O 1
ATOM 2304 N N . GLY B 1 125 ? -8.57410 2.83965 -39.53419 1.000 26.19040 312 GLY B N 1
ATOM 2305 C CA . GLY B 1 125 ? -8.23242 1.43757 -39.39317 1.000 25.72380 312 GLY B CA 1
ATOM 2306 C C . GLY B 1 125 ? -8.73599 0.84198 -38.09047 1.000 28.28349 312 GLY B C 1
ATOM 2307 O O . GLY B 1 125 ? -8.94756 1.54152 -37.08986 1.000 26.88078 312 GLY B O 1
ATOM 2308 N N . PRO B 1 126 ? -8.94737 -0.47199 -38.07615 1.000 28.93706 313 PRO B N 1
ATOM 2309 C CA . PRO B 1 126 ? -9.37775 -1.12192 -36.83431 1.000 29.13513 313 PRO B CA 1
ATOM 2310 C C . PRO B 1 126 ? -8.38506 -0.86758 -35.71489 1.000 26.34333 313 PRO B C 1
ATOM 2311 O O . PRO B 1 126 ? -7.18504 -1.07973 -35.87348 1.000 26.56213 313 PRO B O 1
ATOM 2315 N N . CYS B 1 127 ? -8.90431 -0.44368 -34.56452 1.000 24.69609 314 CYS B N 1
ATOM 2316 C CA . CYS B 1 127 ? -8.05248 -0.06979 -33.43810 1.000 24.67923 314 CYS B CA 1
ATOM 2317 C C . CYS B 1 127 ? -7.21613 -1.23361 -32.91603 1.000 23.92227 314 CYS B C 1
ATOM 2318 O O . CYS B 1 127 ? -6.20930 -1.00337 -32.23998 1.000 23.10097 314 CYS B O 1
ATOM 2321 N N . ASP B 1 128 ? -7.60508 -2.47787 -33.18360 1.000 27.11481 315 ASP B N 1
ATOM 2322 C CA . ASP B 1 128 ? -6.79675 -3.57136 -32.66552 1.000 27.57395 315 ASP B CA 1
ATOM 2323 C C . ASP B 1 128 ? -5.66874 -3.98938 -33.60701 1.000 27.52159 315 ASP B C 1
ATOM 2324 O O . ASP B 1 128 ? -4.93333 -4.92389 -33.26762 1.000 31.37914 315 ASP B O 1
ATOM 2329 N N . ASN B 1 129 ? -5.47787 -3.30625 -34.74541 1.000 27.60659 316 ASN B N 1
ATOM 2330 C CA . ASN B 1 129 ? -4.28193 -3.52860 -35.56850 1.000 27.84897 316 ASN B CA 1
ATOM 2331 C C . ASN B 1 129 ? -3.03810 -3.06173 -34.82239 1.000 25.11246 316 ASN B C 1
ATOM 2332 O O . ASN B 1 129 ? -3.08304 -2.10893 -34.04137 1.000 26.37394 316 ASN B O 1
ATOM 2337 N N . THR B 1 130 ? -1.91849 -3.73748 -35.05676 1.000 24.20747 317 THR B N 1
ATOM 2338 C CA . THR B 1 130 ? -0.66358 -3.38540 -34.40401 1.000 25.50152 317 THR B CA 1
ATOM 2339 C C . THR B 1 130 ? 0.19283 -2.58017 -35.38310 1.000 24.08479 317 THR B C 1
ATOM 2340 O O . THR B 1 130 ? 0.70474 -3.12723 -36.37342 1.000 26.68133 317 THR B O 1
ATOM 2344 N N . PHE B 1 131 ? 0.32773 -1.27412 -35.11075 1.000 25.33036 318 PHE B N 1
ATOM 2345 C CA . PHE B 1 131 ? 1.12627 -0.35815 -35.91487 1.000 23.68709 318 PHE B CA 1
ATOM 2346 C C . PHE B 1 131 ? 2.13991 0.38316 -35.03801 1.000 23.74082 318 PHE B C 1
ATOM 2347 O O . PHE B 1 131 ? 1.96795 0.51776 -33.81630 1.000 22.24187 318 PHE B O 1
ATOM 2355 N N . LEU B 1 132 ? 3.18912 0.90673 -35.67693 1.000 20.23542 319 LEU B N 1
ATOM 2356 C CA . LEU B 1 132 ? 4.01237 1.91630 -35.02007 1.000 20.22981 319 LEU B CA 1
ATOM 2357 C C . LEU B 1 132 ? 3.10825 3.08437 -34.63974 1.000 20.10276 319 LEU B C 1
ATOM 2358 O O . LEU B 1 132 ? 1.98683 3.19085 -35.13996 1.000 17.19259 319 LEU B O 1
ATOM 2363 N N . PHE B 1 133 ? 3.57641 3.95101 -33.72718 1.000 19.19715 320 PHE B N 1
ATOM 2364 C CA . PHE B 1 133 ? 2.70769 5.01750 -33.22375 1.000 18.33206 320 PHE B CA 1
ATOM 2365 C C . PHE B 1 133 ? 3.53544 6.26429 -32.92990 1.000 18.35175 320 PHE B C 1
ATOM 2366 O O . PHE B 1 133 ? 4.76550 6.23512 -32.98539 1.000 18.43966 320 PHE B O 1
ATOM 2374 N N . ILE B 1 134 ? 2.85429 7.37743 -32.62026 1.000 18.80419 321 ILE B N 1
ATOM 2375 C CA . ILE B 1 134 ? 3.51640 8.67452 -32.42544 1.000 18.49206 321 ILE B CA 1
ATOM 2376 C C . ILE B 1 134 ? 2.92960 9.36620 -31.19763 1.000 18.71174 321 ILE B C 1
ATOM 2377 O O . ILE B 1 134 ? 1.75447 9.76879 -31.21916 1.000 17.67576 321 ILE B O 1
ATOM 2382 N N . CYS B 1 135 ? 3.74721 9.54257 -30.14531 1.000 17.05074 322 CYS B N 1
ATOM 2383 C CA . CYS B 1 135 ? 3.33477 10.32194 -28.98276 1.000 18.41065 322 CYS B CA 1
ATOM 2384 C C . CYS B 1 135 ? 3.73544 11.77478 -29.17895 1.000 18.05946 322 CYS B C 1
ATOM 2385 O O . CYS B 1 135 ? 4.68675 12.07937 -29.90174 1.000 19.11234 322 CYS B O 1
ATOM 2388 N N . LYS B 1 136 ? 3.00884 12.66497 -28.50955 1.000 17.65963 323 LYS B N 1
ATOM 2389 C CA . LYS B 1 136 ? 3.34978 14.07702 -28.43574 1.000 16.58442 323 LYS B CA 1
ATOM 2390 C C . LYS B 1 136 ? 3.28091 14.52821 -26.98435 1.000 17.12832 323 LYS B C 1
ATOM 2391 O O . LYS B 1 136 ? 2.35214 14.16321 -26.24115 1.000 17.54458 323 LYS B O 1
ATOM 2397 N N . ARG B 1 137 ? 4.23769 15.34233 -26.59649 1.000 20.49250 324 ARG B N 1
ATOM 2398 C CA . ARG B 1 137 ? 4.18398 15.93324 -25.26805 1.000 21.27979 324 ARG B CA 1
ATOM 2399 C C . ARG B 1 137 ? 4.68702 17.37482 -25.35013 1.000 22.40597 324 ARG B C 1
ATOM 2400 O O . ARG B 1 137 ? 5.78745 17.62963 -25.84334 1.000 24.92566 324 ARG B O 1
ATOM 2408 N N . PRO B 1 138 ? 3.87530 18.34268 -24.94223 1.000 26.16415 325 PRO B N 1
ATOM 2409 C CA . PRO B 1 138 ? 4.26529 19.74588 -25.09676 1.000 28.65044 325 PRO B CA 1
ATOM 2410 C C . PRO B 1 138 ? 5.47682 20.07680 -24.24569 1.000 31.88312 325 PRO B C 1
ATOM 2411 O O . PRO B 1 138 ? 5.66173 19.54358 -23.14643 1.000 31.29495 325 PRO B O 1
ATOM 2415 N N . TYR B 1 139 ? 6.31879 20.96743 -24.76519 1.000 34.28983 326 TYR B N 1
ATOM 2416 C CA . TYR B 1 139 ? 7.49139 21.37999 -24.00617 1.000 39.13620 326 TYR B CA 1
ATOM 2417 C C . TYR B 1 139 ? 7.09465 22.44481 -22.98820 1.000 43.53283 326 TYR B C 1
ATOM 2418 O O . TYR B 1 139 ? 6.65454 23.53830 -23.36125 1.000 43.85973 326 TYR B O 1
ATOM 2427 N N . VAL B 1 140 ? 7.27072 22.13060 -21.70792 1.000 48.06244 327 VAL B N 1
ATOM 2428 C CA . VAL B 1 140 ? 6.91382 23.05060 -20.63002 1.000 52.99026 327 VAL B CA 1
ATOM 2429 C C . VAL B 1 140 ? 8.11314 23.27172 -19.71325 1.000 55.63855 327 VAL B C 1
ATOM 2430 O O . VAL B 1 140 ? 8.85683 24.24379 -19.87553 1.000 58.32135 327 VAL B O 1
#